Protein AF-A0A6L8BHC7-F1 (afdb_monomer)

Solvent-accessible surface area (backbone atoms only — not comparable to full-atom values): 15836 Å² total; per-residue (Å²): 128,49,59,33,84,92,55,52,71,68,57,50,53,50,50,52,51,55,46,22,76,60,51,34,66,94,30,50,40,62,54,69,82,50,45,63,76,42,49,34,93,76,49,92,42,72,93,45,95,82,41,33,49,47,37,33,35,34,42,32,64,50,69,68,32,49,29,49,52,38,47,52,28,61,79,68,68,45,52,71,38,76,43,28,50,45,65,40,71,92,74,42,29,53,36,36,91,49,50,11,17,38,32,37,37,29,40,67,26,42,51,76,78,43,79,40,74,94,78,26,27,32,31,34,18,23,20,28,21,44,45,59,54,51,49,52,34,58,75,70,68,49,68,59,39,79,62,36,76,68,71,50,73,25,18,56,47,46,41,19,38,65,60,32,69,29,40,28,83,47,12,56,29,40,79,26,50,9,22,41,32,32,36,32,77,88,39,51,77,48,45,29,28,24,47,55,44,85,91,48,93,37,20,40,75,40,45,50,52,79,76,82,68,59,66,69,61,58,35,82,52,85,67,42,47,70,57,32,38,14,31,47,46,41,66,56,66,98,72,87,84,88,86,87,84,84,67,94,50,80,76,46,52,57,66,49,50,59,51,49,50,52,34,42,78,67,64,77,43,74,46,44,80,87,85,78,89,87,61,103,60,82,65,92,80,80,120

Mean predicted aligned error: 4.75 Å

Sequence (287 aa):
MPLPQGLSQQDFDSAMAELREIVGDEWVFAGDAHIETYRDPYSPLQGSDDEPVPSAAVAPHTVEHVQGVLRVANDYGIPTWAFSTGKNFGYGGTESRVAGSLMIDLKRMNRILELNEANATAIVEPGVSQYELWQEIQRRGLRLWIDGPSPAYSSIVAIGLERGVGYGLNGERYRALSGLEVVLPTGEVIRTGMAAIEGSGAWAQYPYGLGPHVQGMFSQSNYGIVTKVGVRLIQHPPAFRSSLVIAPNNEDIVPMIDTLRKLRLGGAVDNAVSLGPHGPGRAPWAA

Radius of gyration: 21.3 Å; Cα contacts (8 Å, |Δi|>4): 554; chains: 1; bounding box: 58×38×53 Å

Foldseek 3Di:
DDAAPPFDPVLVVVLLVQLCVLANPVFKFADPVRQVVQWQPPDPCVPHPPGQGEGIEGEHQDLSSVLSNLVSCVVRVAAEQEAALQCPHPNTRRGDPHHHHYYYYDLNNFDFPDQDQVLQKTKTFQNHFQLNVVVVCVVVVGQWAAFDDDPRRHGLVQCLLQQHAGWFLCRRSVVQWAKWWWQFSNRDTAIAAQRRDPPDPCRLPTRHHDDHNCSNCSRPHDGTHTTMIMGHTGGNDPDDDDDDDDDPDPVVVVVVVVVVVVCCVVVVDNTDDDDDDDDPDDDPPPD

Nearest PDB structures (foldseek):
  9h8q-assembly4_G  TM=9.772E-01  e=5.963E-33  Rhodococcus jostii RHA1
  5fxd-assembly1_B  TM=9.429E-01  e=3.020E-33  Rhodococcus jostii RHA1
  7ywu-assembly3_G  TM=9.739E-01  e=2.978E-32  Rhodococcus jostii
  8bap-assembly5_P  TM=9.743E-01  e=3.585E-32  Rhodococcus jostii RHA1
  9gj0-assembly2_C  TM=9.628E-01  e=6.654E-32  Rhodococcus jostii RHA1

Secondary structure (DSSP, 8-state):
-PPPTT--HHHHHHHHHHHHHHH-GGGEE-SHHHHGGGS-TT-TTTTSTT----SEEE---SHHHHHHHHHHHHHHT--EEEESS--BTTTTBT--SSTTPEEEEGGG---EEEEETTTTEEEE-TT-BHHHHHHHHHHHT-SEE----S-TTSBHHHHHHTT-B-SSTT-BSGGGEEEEEEE-TTS-EEE-GGGGSTT-TTTTT-S--SS---GGGGSSS-S-EEEEEEEEPEE--S---------SSGGGHHHHHHHHHHHHHTTS--S--------SS--TT--

Structure (mmCIF, N/CA/C/O backbone):
data_AF-A0A6L8BHC7-F1
#
_entry.id   AF-A0A6L8BHC7-F1
#
loop_
_atom_site.group_PDB
_atom_site.id
_atom_site.type_symbol
_atom_site.label_atom_id
_atom_site.label_alt_id
_atom_site.label_comp_id
_atom_site.label_asym_id
_atom_site.label_entity_id
_atom_site.label_seq_id
_atom_site.pdbx_PDB_ins_code
_atom_site.Cartn_x
_atom_site.Cartn_y
_atom_site.Cartn_z
_atom_site.occupancy
_atom_site.B_iso_or_equiv
_atom_site.auth_seq_id
_atom_site.auth_comp_id
_atom_site.auth_asym_id
_atom_site.auth_atom_id
_atom_site.pdbx_PDB_model_num
ATOM 1 N N . MET A 1 1 ? -3.042 0.954 27.312 1.00 67.88 1 MET A N 1
ATOM 2 C CA . MET A 1 1 ? -3.329 1.309 25.905 1.00 67.88 1 MET A CA 1
ATOM 3 C C . MET A 1 1 ? -4.070 2.631 25.806 1.00 67.88 1 MET A C 1
ATOM 5 O O . MET A 1 1 ? -4.974 2.848 26.610 1.00 67.88 1 MET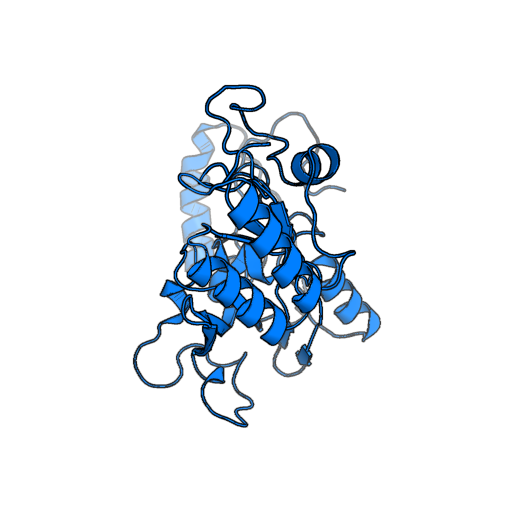 A O 1
ATOM 9 N N . PRO A 1 2 ? -3.714 3.499 24.849 1.00 82.69 2 PRO A N 1
ATOM 10 C CA . PRO A 1 2 ? -4.505 4.684 24.545 1.00 82.69 2 PRO A CA 1
ATOM 11 C C . PRO A 1 2 ? -5.829 4.285 23.882 1.00 82.69 2 PRO A C 1
ATOM 13 O O . PRO A 1 2 ? -5.863 3.416 23.014 1.00 82.69 2 PRO A O 1
ATOM 16 N N . LEU A 1 3 ? -6.918 4.930 24.292 1.00 91.69 3 LEU A N 1
ATOM 17 C CA . LEU A 1 3 ? -8.199 4.870 23.590 1.00 91.69 3 LEU A CA 1
ATOM 18 C C . LEU A 1 3 ? -8.216 5.910 22.458 1.00 91.69 3 LEU A C 1
ATOM 20 O O . LEU A 1 3 ? -7.499 6.913 22.551 1.00 91.69 3 LEU A O 1
ATOM 24 N N . PRO A 1 4 ? -9.048 5.724 21.418 1.00 92.25 4 PRO A N 1
ATOM 25 C CA . PRO A 1 4 ? -9.382 6.804 20.498 1.00 92.25 4 PRO A CA 1
ATOM 26 C C . PRO A 1 4 ? -9.814 8.066 21.257 1.00 92.25 4 PRO A C 1
ATOM 28 O O . PRO A 1 4 ? -10.525 7.989 22.262 1.00 92.25 4 PRO A O 1
ATOM 31 N N . GLN A 1 5 ? -9.390 9.239 20.784 1.00 89.12 5 GLN A N 1
ATOM 32 C CA . GLN A 1 5 ? -9.688 10.501 21.460 1.00 89.12 5 GLN A CA 1
ATOM 33 C C . GLN A 1 5 ? -11.204 10.704 21.611 1.00 89.12 5 GLN A C 1
ATOM 35 O O . GLN A 1 5 ? -11.930 10.776 20.626 1.00 89.12 5 GLN A O 1
ATOM 40 N N . GLY A 1 6 ? -11.666 10.854 22.855 1.00 89.88 6 GLY A N 1
ATOM 41 C CA . GLY A 1 6 ? -13.075 11.115 23.165 1.00 89.88 6 GLY A CA 1
ATOM 42 C C . GLY A 1 6 ? -13.971 9.875 23.231 1.00 89.88 6 GLY A C 1
ATOM 43 O O . GLY A 1 6 ? -15.158 10.033 23.499 1.00 89.88 6 GLY A O 1
ATOM 44 N N . LEU A 1 7 ? -13.428 8.667 23.044 1.00 95.94 7 LEU A N 1
ATOM 45 C CA . LEU A 1 7 ? -14.190 7.423 23.142 1.00 95.94 7 LEU A CA 1
ATOM 46 C C . LEU A 1 7 ? -14.129 6.837 24.558 1.00 95.94 7 LEU A C 1
ATOM 48 O O . LEU A 1 7 ? -13.063 6.788 25.178 1.00 95.94 7 LEU A O 1
ATOM 52 N N . SER A 1 8 ? -15.270 6.379 25.078 1.00 96.56 8 SER A N 1
ATOM 53 C CA . SER A 1 8 ? -15.311 5.685 26.366 1.00 96.56 8 SER A CA 1
ATOM 54 C C . SER A 1 8 ? -14.778 4.252 26.240 1.00 96.56 8 SER A C 1
ATOM 56 O O . SER A 1 8 ? -14.823 3.651 25.167 1.00 96.56 8 SER A O 1
ATOM 58 N N . GLN A 1 9 ? -14.309 3.668 27.347 1.00 95.75 9 GLN A N 1
ATOM 59 C CA . GLN A 1 9 ? -13.890 2.261 27.356 1.00 95.75 9 GLN A CA 1
ATOM 60 C C . GLN A 1 9 ? -15.043 1.323 26.961 1.00 95.75 9 GLN A C 1
ATOM 62 O O . GLN A 1 9 ? -14.830 0.377 26.216 1.00 95.75 9 GLN A O 1
ATOM 67 N N . GLN A 1 10 ? -16.268 1.611 27.413 1.00 97.25 10 GLN A N 1
ATOM 68 C CA . GLN A 1 10 ? -17.448 0.800 27.106 1.00 97.25 10 GLN A CA 1
ATOM 69 C C . GLN A 1 10 ? -17.781 0.809 25.608 1.00 97.25 10 GLN A C 1
ATOM 71 O O . GLN A 1 10 ? -18.095 -0.238 25.036 1.00 97.25 10 GLN A O 1
ATOM 76 N N . ASP A 1 11 ? -17.705 1.978 24.972 1.00 97.75 11 ASP A N 1
ATOM 77 C CA . ASP A 1 11 ? -17.951 2.112 23.534 1.00 97.75 11 ASP A CA 1
ATOM 78 C C . ASP A 1 11 ? -16.848 1.421 22.732 1.00 97.75 11 ASP A C 1
ATOM 80 O O . ASP A 1 11 ? -17.133 0.703 21.778 1.00 97.75 11 ASP A O 1
ATOM 84 N N . PHE A 1 12 ? -15.592 1.563 23.164 1.00 97.25 12 PHE A N 1
ATOM 85 C CA . PHE A 1 12 ? -14.469 0.856 22.560 1.00 97.25 12 PHE A CA 1
ATOM 86 C C . PHE A 1 12 ? -14.628 -0.667 22.655 1.00 97.25 12 PHE A C 1
ATOM 88 O O . PHE A 1 12 ? -14.458 -1.366 21.659 1.00 97.25 12 PHE A O 1
ATOM 95 N N . ASP A 1 13 ? -15.007 -1.188 23.822 1.00 97.31 13 ASP A N 1
ATOM 96 C CA . ASP A 1 13 ? -15.230 -2.622 24.023 1.00 97.31 13 ASP A CA 1
ATOM 97 C C . ASP A 1 13 ? -16.381 -3.145 23.148 1.00 97.31 13 ASP A C 1
ATOM 99 O O . ASP A 1 13 ? -16.281 -4.239 22.587 1.00 97.31 13 ASP A O 1
ATOM 103 N N . SER A 1 14 ? -17.438 -2.342 22.981 1.00 98.31 14 SER A N 1
ATOM 104 C CA . SER A 1 14 ? -18.570 -2.653 22.099 1.00 98.31 14 SER A CA 1
ATOM 105 C C . SER A 1 14 ? -18.137 -2.689 20.631 1.00 98.31 14 SER A C 1
ATOM 107 O O . SER A 1 14 ? -18.393 -3.676 19.943 1.00 98.31 14 SER A O 1
ATOM 109 N N . ALA A 1 15 ? -17.368 -1.692 20.180 1.00 98.31 15 ALA A N 1
ATOM 110 C CA . ALA A 1 15 ? -16.788 -1.679 18.840 1.00 98.31 15 ALA A CA 1
ATOM 111 C C . ALA A 1 15 ? -15.891 -2.904 18.596 1.00 98.31 15 ALA A C 1
ATOM 113 O O . ALA A 1 15 ? -15.958 -3.529 17.539 1.00 98.31 15 ALA A O 1
ATOM 114 N N . MET A 1 16 ? -15.074 -3.303 19.578 1.00 98.19 16 MET A N 1
ATOM 115 C CA . MET A 1 16 ? -14.248 -4.507 19.462 1.00 98.19 16 MET A CA 1
ATOM 116 C C . MET A 1 16 ? -15.091 -5.785 19.379 1.00 98.19 16 MET A C 1
ATOM 118 O O . MET A 1 16 ? -14.680 -6.727 18.707 1.00 98.19 16 MET A O 1
ATOM 122 N N . ALA A 1 17 ? -16.241 -5.854 20.052 1.00 98.44 17 ALA A N 1
ATOM 123 C CA . ALA A 1 17 ? -17.157 -6.987 19.930 1.00 98.44 17 ALA A CA 1
ATOM 124 C C . ALA A 1 17 ? -17.757 -7.075 18.516 1.00 98.44 17 ALA A C 1
ATOM 126 O O . ALA A 1 17 ? -17.686 -8.134 17.898 1.00 98.44 17 ALA A O 1
ATOM 127 N N . GLU A 1 18 ? -18.233 -5.962 17.956 1.00 98.75 18 GLU A N 1
ATOM 128 C CA . GLU A 1 18 ? -18.759 -5.932 16.583 1.00 98.75 18 GLU A CA 1
ATOM 129 C C . GLU A 1 18 ? -17.691 -6.274 15.536 1.00 98.75 18 GLU A C 1
ATOM 131 O O . GLU A 1 18 ? -17.942 -7.020 14.590 1.00 98.75 18 GLU A O 1
ATOM 136 N N . LEU A 1 19 ? -16.461 -5.779 15.708 1.00 98.75 19 LEU A N 1
ATOM 137 C CA . LEU A 1 19 ? -15.356 -6.118 14.809 1.00 98.75 19 LEU A CA 1
ATOM 138 C C . LEU A 1 19 ? -15.051 -7.617 14.826 1.00 98.75 19 LEU A C 1
ATOM 140 O O . LEU A 1 19 ? -14.778 -8.187 13.769 1.00 98.75 19 LEU A O 1
ATOM 144 N N . ARG A 1 20 ? -15.137 -8.270 15.990 1.00 98.69 20 ARG A N 1
ATOM 145 C CA . ARG A 1 20 ? -14.953 -9.723 16.108 1.00 98.69 20 ARG A CA 1
ATOM 146 C C . ARG A 1 20 ? -16.020 -10.504 15.349 1.00 98.69 20 ARG A C 1
ATOM 148 O O . ARG A 1 20 ? -15.681 -11.476 14.681 1.00 98.69 20 ARG A O 1
ATOM 155 N N . GLU A 1 21 ? -17.271 -10.050 15.362 1.00 98.62 21 GLU A N 1
ATOM 156 C CA . GLU A 1 21 ? -18.339 -10.657 14.554 1.00 98.62 21 GLU A CA 1
ATOM 157 C C . GLU A 1 21 ? -18.071 -10.539 13.044 1.00 98.62 21 GLU A C 1
ATOM 159 O O . GLU A 1 21 ? -18.480 -11.405 12.271 1.00 98.62 21 GLU A O 1
ATOM 164 N N . ILE A 1 22 ? -17.362 -9.488 12.616 1.00 98.69 22 ILE A N 1
ATOM 165 C CA . ILE A 1 22 ? -17.050 -9.229 11.205 1.00 98.69 22 ILE A CA 1
ATOM 166 C C . ILE A 1 22 ? -15.829 -10.024 10.741 1.00 98.69 22 ILE A C 1
ATOM 168 O O . ILE A 1 22 ? -15.886 -10.672 9.698 1.00 98.69 22 ILE A O 1
ATOM 172 N N . VAL A 1 23 ? -14.702 -9.934 11.455 1.00 98.56 23 VAL A N 1
ATOM 173 C CA . VAL A 1 23 ? -13.426 -10.504 10.986 1.00 98.56 23 VAL A CA 1
ATOM 174 C C . VAL A 1 23 ? -13.049 -11.828 11.645 1.00 98.56 23 VAL A C 1
ATOM 176 O O . VAL A 1 23 ? -12.157 -12.495 11.119 1.00 98.56 23 VAL A O 1
ATOM 179 N N . GLY A 1 24 ? -13.731 -12.216 12.726 1.00 98.38 24 GLY A N 1
ATOM 180 C CA . GLY A 1 24 ? -13.391 -13.336 13.606 1.00 98.38 24 GLY A CA 1
ATOM 181 C C . GLY A 1 24 ? -12.549 -12.902 14.811 1.00 98.38 24 GLY A C 1
ATOM 182 O O . GLY A 1 24 ? -11.733 -11.981 14.711 1.00 98.38 24 GLY A O 1
ATOM 183 N N . ASP A 1 25 ? -12.723 -13.590 15.943 1.00 97.44 25 ASP A N 1
ATOM 184 C CA . ASP A 1 25 ? -12.020 -13.311 17.205 1.00 97.44 25 ASP A CA 1
ATOM 185 C C . ASP A 1 25 ? -10.498 -13.284 17.037 1.00 97.44 25 ASP A C 1
ATOM 187 O O . ASP A 1 25 ? -9.824 -12.405 17.572 1.00 97.44 25 ASP A O 1
ATOM 191 N N . GLU A 1 26 ? -9.948 -14.218 16.259 1.00 97.06 26 GLU A N 1
ATOM 192 C CA . GLU A 1 26 ? -8.506 -14.354 16.061 1.00 97.06 26 GLU A CA 1
ATOM 193 C C . GLU A 1 26 ? -7.882 -13.241 15.197 1.00 97.06 26 GLU A C 1
ATOM 195 O O . GLU A 1 26 ? -6.659 -13.178 15.060 1.00 97.06 26 GLU A O 1
ATOM 200 N N . TRP A 1 27 ? -8.710 -12.360 14.625 1.00 98.12 27 TRP A N 1
ATOM 201 C CA . TRP A 1 27 ? -8.296 -11.269 13.738 1.00 98.12 27 TRP A CA 1
ATOM 202 C C . TRP A 1 27 ? -8.583 -9.879 14.298 1.00 98.12 27 TRP A C 1
ATOM 204 O O . TRP A 1 27 ? -8.469 -8.893 13.565 1.00 98.12 27 TRP A O 1
ATOM 214 N N . VAL A 1 28 ? -8.915 -9.802 15.589 1.00 98.19 28 VAL A N 1
ATOM 215 C CA . VAL A 1 28 ? -8.964 -8.563 16.365 1.00 98.19 28 VAL A CA 1
ATOM 216 C C . VAL A 1 28 ? -7.840 -8.588 17.393 1.00 98.19 28 VAL A C 1
ATOM 218 O O . VAL A 1 28 ? -7.810 -9.413 18.303 1.00 98.19 28 VAL A O 1
ATOM 221 N N . PHE A 1 29 ? -6.910 -7.653 17.257 1.00 96.75 29 PHE A N 1
ATOM 222 C CA . PHE A 1 29 ? -5.706 -7.564 18.065 1.00 96.75 29 PHE A CA 1
ATOM 223 C C . PHE A 1 29 ? -5.808 -6.368 19.008 1.00 96.75 29 PHE A C 1
ATOM 225 O O . PHE A 1 29 ? -5.619 -5.217 18.615 1.00 96.75 29 PHE A O 1
ATOM 232 N N . ALA A 1 30 ? -6.109 -6.657 20.268 1.00 92.12 30 ALA A N 1
ATOM 233 C CA . ALA A 1 30 ? -6.173 -5.679 21.344 1.00 92.12 30 ALA A CA 1
ATOM 234 C C . ALA A 1 30 ? -5.336 -6.170 22.532 1.00 92.12 30 ALA A C 1
ATOM 236 O O . ALA A 1 30 ? -5.161 -7.372 22.727 1.00 92.12 30 ALA A O 1
ATOM 237 N N . GLY A 1 31 ? -4.826 -5.243 23.335 1.00 88.69 31 GLY A N 1
ATOM 238 C CA . GLY A 1 31 ? -3.911 -5.526 24.444 1.00 88.69 31 GLY A CA 1
ATOM 239 C C . GLY A 1 31 ? -2.460 -5.178 24.109 1.00 88.69 31 GLY A C 1
ATOM 240 O O . GLY A 1 31 ? -2.034 -5.264 22.957 1.00 88.69 31 GLY A O 1
ATOM 241 N N . ASP A 1 32 ? -1.685 -4.819 25.135 1.00 85.75 32 ASP A N 1
ATOM 242 C CA . ASP A 1 32 ? -0.335 -4.256 24.973 1.00 85.75 32 ASP A CA 1
ATOM 243 C C . ASP A 1 32 ? 0.598 -5.160 24.140 1.00 85.75 32 ASP A C 1
ATOM 245 O O . ASP A 1 32 ? 1.321 -4.674 23.274 1.00 85.75 32 ASP A O 1
ATOM 249 N N . ALA A 1 33 ? 0.530 -6.486 24.326 1.00 88.50 33 ALA A N 1
ATOM 250 C CA . ALA A 1 33 ? 1.370 -7.442 23.597 1.00 88.50 33 ALA A CA 1
ATOM 251 C C . ALA A 1 33 ? 1.125 -7.439 22.078 1.00 88.50 33 ALA A C 1
ATOM 253 O O . ALA A 1 33 ? 2.053 -7.645 21.298 1.00 88.50 33 ALA A O 1
ATOM 254 N N . HIS A 1 34 ? -0.118 -7.205 21.655 1.00 91.19 34 HIS A N 1
ATOM 255 C CA . HIS A 1 34 ? -0.462 -7.102 20.243 1.00 91.19 34 HIS A CA 1
ATOM 256 C C . HIS A 1 34 ? -0.069 -5.741 19.673 1.00 91.19 34 HIS A C 1
ATOM 258 O O . HIS A 1 34 ? 0.522 -5.671 18.595 1.00 91.19 34 HIS A O 1
ATOM 264 N N . ILE A 1 35 ? -0.360 -4.669 20.412 1.00 90.88 35 ILE A N 1
ATOM 265 C CA . ILE A 1 35 ? -0.073 -3.292 20.002 1.00 90.88 35 ILE A CA 1
ATOM 266 C C . ILE A 1 35 ? 1.419 -3.062 19.781 1.00 90.88 35 ILE A C 1
ATOM 268 O O . ILE A 1 35 ? 1.785 -2.388 18.820 1.00 90.88 35 ILE A O 1
ATOM 272 N N . GLU A 1 36 ? 2.280 -3.688 20.585 1.00 90.88 36 GLU A N 1
ATOM 273 C CA . GLU A 1 36 ? 3.733 -3.599 20.415 1.00 90.88 36 GLU A CA 1
ATOM 274 C C . GLU A 1 36 ? 4.187 -4.000 19.002 1.00 90.88 36 GLU A C 1
ATOM 276 O O . GLU A 1 36 ? 5.116 -3.416 18.453 1.00 90.88 36 GLU A O 1
ATOM 281 N N . THR A 1 37 ? 3.491 -4.948 18.363 1.00 92.44 37 THR A N 1
ATOM 282 C CA . THR A 1 37 ? 3.823 -5.412 17.004 1.00 92.44 37 THR A CA 1
ATOM 283 C C . THR A 1 37 ? 3.438 -4.433 15.892 1.00 92.44 37 THR A C 1
ATOM 285 O O . THR A 1 37 ? 3.874 -4.614 14.754 1.00 92.44 37 THR A O 1
ATOM 288 N N . TYR A 1 38 ? 2.652 -3.401 16.218 1.00 94.62 38 TYR A N 1
ATOM 289 C CA . TYR A 1 38 ? 2.190 -2.364 15.294 1.00 94.62 38 TYR A CA 1
ATOM 290 C C . TYR A 1 38 ? 2.886 -1.009 15.492 1.00 94.62 38 TYR A C 1
ATOM 292 O O . TYR A 1 38 ? 2.591 -0.067 14.749 1.00 94.62 38 TYR A O 1
ATOM 300 N N . ARG A 1 39 ? 3.819 -0.901 16.447 1.00 93.38 39 ARG A N 1
ATOM 301 C CA . ARG A 1 39 ? 4.655 0.294 16.646 1.00 93.38 39 ARG A CA 1
ATOM 302 C C . ARG A 1 39 ? 5.741 0.386 15.575 1.00 93.38 39 ARG A C 1
ATOM 304 O O . ARG A 1 39 ? 6.147 -0.626 14.999 1.00 93.38 39 ARG A O 1
ATOM 311 N N . ASP A 1 40 ? 6.222 1.595 15.303 1.00 94.44 40 ASP A N 1
ATOM 312 C CA . ASP A 1 40 ? 7.343 1.780 14.383 1.00 94.44 40 ASP A CA 1
ATOM 313 C C . ASP A 1 40 ? 8.645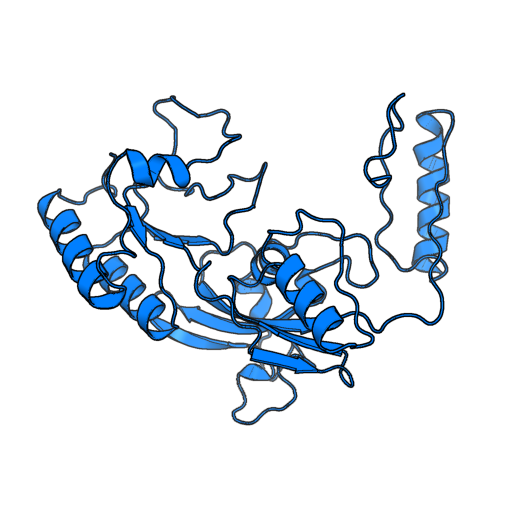 1.311 15.054 1.00 94.44 40 ASP A C 1
ATOM 315 O O . ASP A 1 40 ? 9.072 1.910 16.046 1.00 94.44 40 ASP A O 1
ATOM 319 N N . PRO A 1 41 ? 9.332 0.285 14.517 1.00 91.75 41 PRO A N 1
ATOM 320 C CA . PRO A 1 41 ? 10.591 -0.180 15.089 1.00 91.75 41 PRO A CA 1
ATOM 321 C C . PRO A 1 41 ? 11.711 0.868 15.035 1.00 91.75 41 PRO A C 1
ATOM 323 O O . PRO A 1 41 ? 12.731 0.680 15.697 1.00 91.75 41 PRO A O 1
ATOM 326 N N . TYR A 1 42 ? 11.572 1.918 14.217 1.00 94.06 42 TYR A N 1
ATOM 327 C CA . TYR A 1 42 ? 12.581 2.961 14.018 1.00 94.06 42 TYR A CA 1
ATOM 328 C C . TYR A 1 42 ? 12.124 4.343 14.503 1.00 94.06 42 TYR A C 1
ATOM 330 O O . TYR A 1 42 ? 12.791 5.336 14.195 1.00 94.06 42 TYR A O 1
ATOM 338 N N . SER A 1 43 ? 11.022 4.427 15.257 1.00 93.50 43 SER A N 1
ATOM 339 C CA . SER A 1 43 ? 10.504 5.719 15.704 1.00 93.50 43 SER A CA 1
ATOM 340 C C . SER A 1 43 ? 11.464 6.392 16.689 1.00 93.50 43 SER A C 1
ATOM 342 O O . SER A 1 43 ? 11.853 5.792 17.694 1.00 93.50 43 SER A O 1
ATOM 344 N N . PRO A 1 44 ? 11.825 7.669 16.461 1.00 92.06 44 PRO A N 1
ATOM 345 C CA . PRO A 1 44 ? 12.589 8.447 17.430 1.00 92.06 44 PRO A CA 1
ATOM 346 C C . PRO A 1 44 ? 11.741 8.861 18.643 1.00 92.06 44 PRO A C 1
ATOM 348 O O . PRO A 1 44 ? 12.288 9.384 19.610 1.00 92.06 44 PRO A O 1
ATOM 351 N N . LEU A 1 45 ? 10.418 8.670 18.580 1.00 91.25 45 LEU A N 1
ATOM 352 C CA . LEU A 1 45 ? 9.471 8.994 19.646 1.00 91.25 45 LEU A CA 1
ATOM 353 C C . LEU A 1 45 ? 9.188 7.794 20.553 1.00 91.25 45 LEU A C 1
ATOM 355 O O . LEU A 1 45 ? 8.415 7.935 21.497 1.00 91.25 45 LEU A O 1
ATOM 359 N N . GLN A 1 46 ? 9.786 6.631 20.284 1.00 89.50 46 GLN A N 1
ATOM 360 C CA . GLN A 1 46 ? 9.500 5.408 21.024 1.00 89.50 46 GLN A CA 1
ATOM 361 C C . GLN A 1 46 ? 9.730 5.590 22.534 1.00 89.50 46 GLN A C 1
ATOM 363 O O . GLN A 1 46 ? 10.825 5.932 22.981 1.00 89.50 46 GLN A O 1
ATOM 368 N N . GLY A 1 47 ? 8.687 5.343 23.327 1.00 86.69 47 GLY A N 1
ATOM 369 C CA . GLY A 1 47 ? 8.681 5.504 24.781 1.00 86.69 47 GLY A CA 1
ATOM 370 C C . GLY A 1 47 ? 8.470 6.939 25.267 1.00 86.69 47 GLY A C 1
ATOM 371 O O . GLY A 1 47 ? 8.550 7.171 26.472 1.00 86.69 47 GLY A O 1
ATOM 372 N N . SER A 1 48 ? 8.220 7.891 24.368 1.00 91.44 48 SER A N 1
ATOM 373 C CA . SER A 1 48 ? 7.861 9.266 24.724 1.00 91.44 48 SER A CA 1
ATOM 374 C C . SER A 1 48 ? 6.344 9.436 24.849 1.00 91.44 48 SER A C 1
ATOM 376 O O . SER A 1 48 ? 5.576 8.655 24.288 1.00 91.44 48 SER A O 1
ATOM 378 N N . ASP A 1 49 ? 5.911 10.489 25.543 1.00 88.25 49 ASP A N 1
ATOM 379 C CA . ASP A 1 49 ? 4.484 10.810 25.707 1.00 88.25 49 ASP A CA 1
ATOM 380 C C . ASP A 1 49 ? 3.801 11.186 24.374 1.00 88.25 49 ASP A C 1
ATOM 382 O O . ASP A 1 49 ? 2.578 11.110 24.261 1.00 88.25 49 ASP A O 1
ATOM 386 N N . ASP A 1 50 ? 4.591 11.564 23.363 1.00 89.12 50 ASP A N 1
ATOM 387 C CA . ASP A 1 50 ? 4.126 11.976 22.033 1.00 89.12 50 ASP A CA 1
ATOM 388 C C . ASP A 1 50 ? 4.077 10.816 21.021 1.00 89.12 50 ASP A C 1
ATOM 390 O O . ASP A 1 50 ? 3.776 11.025 19.842 1.00 89.12 50 ASP A O 1
ATOM 394 N N . GLU A 1 51 ? 4.389 9.589 21.442 1.00 91.25 51 GLU A N 1
ATOM 395 C CA . GLU A 1 51 ? 4.354 8.434 20.553 1.00 91.25 51 GLU A CA 1
ATOM 396 C C . GLU A 1 51 ? 2.916 8.079 20.137 1.00 91.25 51 GLU A C 1
ATOM 398 O O . GLU A 1 51 ? 2.055 7.852 20.996 1.00 91.25 51 GLU A O 1
ATOM 403 N N . PRO A 1 52 ? 2.619 7.968 18.830 1.00 91.06 52 PRO A N 1
ATOM 404 C CA . PRO A 1 52 ? 1.262 7.736 18.356 1.00 91.06 52 PRO A CA 1
ATOM 405 C C . PRO A 1 52 ? 0.890 6.244 18.379 1.00 91.06 52 PRO A C 1
ATOM 407 O O . PRO A 1 52 ? 0.611 5.617 17.355 1.00 91.06 52 PRO A O 1
ATOM 410 N N . VAL A 1 53 ? 0.840 5.685 19.589 1.00 93.38 53 VAL A N 1
ATOM 411 C CA . VAL A 1 53 ? 0.501 4.282 19.852 1.00 93.38 53 VAL A CA 1
ATOM 412 C C . VAL A 1 53 ? -0.961 3.997 19.456 1.00 93.38 53 VAL A C 1
ATOM 414 O O . VAL A 1 53 ? -1.854 4.749 19.861 1.00 93.38 53 VAL A O 1
ATOM 417 N N . PRO A 1 54 ? -1.251 2.927 18.689 1.00 95.12 54 PRO A N 1
ATOM 418 C CA . PRO A 1 54 ? -2.620 2.581 18.309 1.00 95.12 54 PRO A CA 1
ATOM 419 C C . PRO A 1 54 ? -3.421 1.948 19.458 1.00 95.12 54 PRO A C 1
ATOM 421 O O . PRO A 1 54 ? -2.857 1.471 20.443 1.00 95.12 54 PRO A O 1
ATOM 424 N N . SER A 1 55 ? -4.752 1.935 19.329 1.00 95.31 55 SER A N 1
ATOM 425 C CA . SER A 1 55 ? -5.655 1.372 20.352 1.00 95.31 55 SER A CA 1
ATOM 426 C C . SER A 1 55 ? -5.944 -0.118 20.146 1.00 95.31 55 SER A C 1
ATOM 428 O O . SER A 1 55 ? -6.042 -0.877 21.109 1.00 95.31 55 SER A O 1
ATOM 430 N N . ALA A 1 56 ? -6.071 -0.534 18.886 1.00 97.12 56 ALA A N 1
ATOM 431 C CA . ALA A 1 56 ? -6.315 -1.903 18.441 1.00 97.12 56 ALA A CA 1
ATOM 432 C C . ALA A 1 56 ? -5.900 -2.059 16.973 1.00 97.12 56 ALA A C 1
ATOM 434 O O . ALA A 1 56 ? -5.686 -1.074 16.264 1.00 97.12 56 ALA A O 1
ATOM 435 N N . ALA A 1 57 ? -5.843 -3.299 16.500 1.00 98.12 57 ALA A N 1
ATOM 436 C CA . ALA A 1 57 ? -5.736 -3.625 15.087 1.00 98.12 57 ALA A CA 1
ATOM 437 C C . ALA A 1 57 ? -6.768 -4.680 14.682 1.00 98.12 57 ALA A C 1
ATOM 439 O O . ALA A 1 57 ? -7.150 -5.529 15.485 1.00 98.12 57 ALA A O 1
ATOM 440 N N . VAL A 1 58 ? -7.185 -4.660 13.420 1.00 98.56 58 VAL A N 1
ATOM 441 C CA . VAL A 1 58 ? -8.027 -5.692 12.809 1.00 98.56 58 VAL A CA 1
ATOM 442 C C . VAL A 1 58 ? -7.460 -6.124 11.470 1.00 98.56 58 VAL A C 1
ATOM 444 O O . VAL A 1 58 ? -6.972 -5.293 10.706 1.00 98.56 58 VAL A O 1
ATOM 447 N N . ALA A 1 59 ? -7.549 -7.417 11.163 1.00 98.69 59 ALA A N 1
ATOM 448 C CA . ALA A 1 59 ? -7.058 -7.968 9.903 1.00 98.69 59 ALA A CA 1
ATOM 449 C C . ALA A 1 59 ? -8.206 -8.513 9.035 1.00 98.69 59 ALA A C 1
ATOM 451 O O . ALA A 1 59 ? -8.525 -9.704 9.120 1.00 98.69 59 ALA A O 1
ATOM 452 N N . PRO A 1 60 ? -8.851 -7.686 8.191 1.00 98.75 60 PRO A N 1
ATOM 453 C CA . PRO A 1 60 ? -9.864 -8.154 7.247 1.00 98.75 60 PRO A CA 1
ATOM 454 C C . PRO A 1 60 ? -9.242 -9.005 6.125 1.00 98.75 60 PRO A C 1
ATOM 456 O O . PRO A 1 60 ? -8.068 -8.860 5.790 1.00 98.75 60 PRO A O 1
ATOM 459 N N . HIS A 1 61 ? -10.036 -9.888 5.508 1.00 98.44 61 HIS A N 1
ATOM 460 C CA . HIS A 1 61 ? -9.580 -10.725 4.384 1.00 98.44 61 HIS A CA 1
ATOM 461 C C . HIS A 1 61 ? -10.480 -10.655 3.140 1.00 98.44 61 HIS A C 1
ATOM 463 O O . HIS A 1 61 ? -10.200 -11.309 2.134 1.00 98.44 61 HIS A O 1
ATOM 469 N N . THR A 1 62 ? -11.563 -9.881 3.196 1.00 98.81 62 THR A N 1
ATOM 470 C CA . THR A 1 62 ? -12.451 -9.602 2.062 1.00 98.81 62 THR A CA 1
ATOM 471 C C . THR A 1 62 ? -12.767 -8.115 1.996 1.00 98.81 62 THR A C 1
ATOM 473 O O . THR A 1 62 ? -12.512 -7.365 2.940 1.00 98.81 62 THR A O 1
ATOM 476 N N . VAL A 1 63 ? -13.351 -7.688 0.877 1.00 98.81 63 VAL A N 1
ATOM 477 C CA . VAL A 1 63 ? -13.835 -6.313 0.714 1.00 98.81 63 VAL A CA 1
ATOM 478 C C . VAL A 1 63 ? -14.981 -6.042 1.686 1.00 98.81 63 VAL A C 1
ATOM 480 O O . VAL A 1 63 ? -15.010 -4.996 2.323 1.00 98.81 63 VAL A O 1
ATOM 483 N N . GLU A 1 64 ? -15.862 -7.018 1.882 1.00 98.88 64 GLU A N 1
ATOM 484 C CA . GLU A 1 64 ? -17.013 -6.935 2.779 1.00 98.88 64 GLU A CA 1
ATOM 485 C C . GLU A 1 64 ? -16.572 -6.763 4.238 1.00 98.88 64 GLU A C 1
ATOM 487 O O . GLU A 1 64 ? -17.183 -5.999 4.984 1.00 98.88 64 GLU A O 1
ATOM 492 N N . HIS A 1 65 ? -15.466 -7.403 4.639 1.00 98.81 65 HIS A N 1
ATOM 493 C CA . HIS A 1 65 ? -14.867 -7.172 5.953 1.00 98.81 65 HIS A CA 1
ATOM 494 C C . HIS A 1 65 ? -14.361 -5.734 6.075 1.00 98.81 65 HIS A C 1
ATOM 496 O O . HIS A 1 65 ? -14.639 -5.087 7.078 1.00 98.81 65 HIS A O 1
ATOM 502 N N . VAL A 1 66 ? -13.668 -5.202 5.059 1.00 98.88 66 VAL A N 1
ATOM 503 C CA . VAL A 1 66 ? -13.209 -3.799 5.061 1.00 98.88 66 VAL A CA 1
ATOM 504 C C . VAL A 1 66 ? -14.396 -2.835 5.176 1.00 98.88 66 VAL A C 1
ATOM 506 O O . VAL A 1 66 ? -14.353 -1.915 5.989 1.00 98.88 66 VAL A O 1
ATOM 509 N N . GLN A 1 67 ? -15.479 -3.065 4.426 1.00 98.88 67 GLN A N 1
ATOM 510 C CA . GLN A 1 67 ? -16.709 -2.271 4.527 1.00 98.88 67 GLN A CA 1
ATOM 511 C C . GLN A 1 67 ? -17.324 -2.348 5.931 1.00 98.88 67 GLN A C 1
ATOM 513 O O . GLN A 1 67 ? -17.737 -1.328 6.480 1.00 98.88 67 GLN A O 1
ATOM 518 N N . GLY A 1 68 ? -17.364 -3.544 6.527 1.00 98.81 68 GLY A N 1
ATOM 519 C CA . GLY A 1 68 ? -17.846 -3.748 7.891 1.00 98.81 68 GLY A CA 1
ATOM 520 C C . GLY A 1 68 ? -17.004 -3.014 8.933 1.00 98.81 68 GLY A C 1
ATOM 521 O O . GLY A 1 68 ? -17.560 -2.319 9.777 1.00 98.81 68 GLY A O 1
ATOM 522 N N . VAL A 1 69 ? -15.677 -3.111 8.839 1.00 98.88 69 VAL A N 1
ATOM 523 C CA . VAL A 1 69 ? -14.742 -2.401 9.724 1.00 98.88 69 VAL A CA 1
ATOM 524 C C . VAL A 1 69 ? -14.943 -0.889 9.623 1.00 98.88 69 VAL A C 1
ATOM 526 O O . VAL A 1 69 ? -15.024 -0.215 10.646 1.00 98.88 69 VAL A O 1
ATOM 529 N N . LEU A 1 70 ? -15.067 -0.348 8.405 1.00 98.88 70 LEU A N 1
ATOM 530 C CA . LEU A 1 70 ? -15.315 1.080 8.203 1.00 98.88 70 LEU A CA 1
ATOM 531 C C . LEU A 1 70 ? -16.679 1.516 8.741 1.00 98.88 70 LEU A C 1
ATOM 533 O O . LEU A 1 70 ? -16.779 2.613 9.283 1.00 98.88 70 LEU A O 1
ATOM 537 N N . ARG A 1 71 ? -17.718 0.680 8.636 1.00 98.81 71 ARG A N 1
ATOM 538 C CA . ARG A 1 71 ? -19.023 0.965 9.247 1.00 98.81 71 ARG A CA 1
ATOM 539 C C . ARG A 1 71 ? -18.890 1.128 10.762 1.00 98.81 71 ARG A C 1
ATOM 541 O O . ARG A 1 71 ? -19.229 2.190 11.265 1.00 98.81 71 ARG A O 1
ATOM 548 N N . VAL A 1 72 ? -18.298 0.147 11.449 1.00 98.69 72 VAL A N 1
ATOM 549 C CA . VAL A 1 72 ? -18.079 0.219 12.906 1.00 98.69 72 VAL A CA 1
ATOM 550 C C . VAL A 1 72 ? -17.233 1.444 13.267 1.00 98.69 72 VAL A C 1
ATOM 552 O O . VAL A 1 72 ? -17.563 2.190 14.183 1.00 98.69 72 VAL A O 1
ATOM 555 N N . ALA A 1 73 ? -16.163 1.713 12.516 1.00 98.31 73 ALA A N 1
ATOM 556 C CA . ALA A 1 73 ? -15.334 2.888 12.758 1.00 98.31 73 ALA A CA 1
ATOM 557 C C . ALA A 1 73 ? -16.118 4.208 12.631 1.00 98.31 73 ALA A C 1
ATOM 559 O O . ALA A 1 73 ? -15.905 5.112 13.435 1.00 98.31 73 ALA A O 1
ATOM 560 N N . ASN A 1 74 ? -17.042 4.321 11.670 1.00 98.44 74 ASN A N 1
ATOM 561 C CA . ASN A 1 74 ? -17.916 5.490 11.545 1.00 98.44 74 ASN A CA 1
ATOM 562 C C . ASN A 1 74 ? -18.930 5.580 12.693 1.00 98.44 74 ASN A C 1
ATOM 564 O O . ASN A 1 74 ? -19.087 6.661 13.257 1.00 98.44 74 ASN A O 1
ATOM 568 N N . ASP A 1 75 ? -19.580 4.470 13.052 1.00 98.31 75 ASP A N 1
ATOM 569 C CA . ASP A 1 75 ? -20.618 4.429 14.092 1.00 98.31 75 ASP A CA 1
ATOM 570 C C . ASP A 1 75 ? -20.075 4.879 15.459 1.00 98.31 75 ASP A C 1
ATOM 572 O O . ASP A 1 75 ? -20.754 5.585 16.205 1.00 98.31 75 ASP A O 1
ATOM 576 N N . TYR A 1 76 ? -18.814 4.545 15.748 1.00 98.00 76 TYR A N 1
ATOM 577 C CA . TYR A 1 76 ? -18.130 4.894 16.996 1.00 98.00 76 TYR A CA 1
ATOM 578 C C . TYR A 1 76 ? -17.179 6.099 16.891 1.00 98.00 76 TYR A C 1
ATOM 580 O O . TYR A 1 76 ? -16.579 6.496 17.888 1.00 98.00 76 TYR A O 1
ATOM 588 N N . GLY A 1 77 ? -16.999 6.690 15.706 1.00 96.81 77 GLY A N 1
ATOM 589 C CA . GLY A 1 77 ? -16.066 7.805 15.500 1.00 96.81 77 GLY A CA 1
ATOM 590 C C . GLY A 1 77 ? -14.588 7.443 15.717 1.00 96.81 77 GLY A C 1
ATOM 591 O O . GLY A 1 77 ? -13.802 8.278 16.164 1.00 96.81 77 GLY A O 1
ATOM 592 N N . ILE A 1 78 ? -14.198 6.201 15.419 1.00 97.69 78 ILE A N 1
ATOM 593 C CA . ILE A 1 78 ? -12.834 5.696 15.605 1.00 97.69 78 ILE A CA 1
ATOM 594 C C . ILE A 1 78 ? -11.968 6.073 14.388 1.00 97.69 78 ILE A C 1
ATOM 596 O O . ILE A 1 78 ? -12.281 5.660 13.268 1.00 97.69 78 ILE A O 1
ATOM 600 N N . PRO A 1 79 ? -10.850 6.808 14.559 1.00 97.56 79 PRO A N 1
ATOM 601 C CA . PRO A 1 79 ? -9.916 7.059 13.470 1.00 97.56 79 PRO A CA 1
ATOM 602 C C . PRO A 1 79 ? -9.248 5.752 13.038 1.00 97.56 79 PRO A C 1
ATOM 604 O O . PRO A 1 79 ? -8.889 4.921 13.872 1.00 97.56 79 PRO A O 1
ATOM 607 N N . THR A 1 80 ? -9.063 5.570 11.732 1.00 98.19 80 THR A N 1
ATOM 608 C CA . THR A 1 80 ? -8.493 4.342 11.165 1.00 98.19 80 THR A CA 1
ATOM 609 C C . THR A 1 80 ? -7.160 4.598 10.478 1.00 98.19 80 THR A C 1
ATOM 611 O O . THR A 1 80 ? -6.911 5.678 9.937 1.00 98.19 80 THR A O 1
ATOM 614 N N . TRP A 1 81 ? -6.297 3.584 10.484 1.00 98.31 81 TRP A N 1
ATOM 615 C CA . TRP A 1 81 ? -5.022 3.600 9.775 1.00 98.31 81 TRP A CA 1
ATOM 616 C C . TRP A 1 81 ? -4.808 2.280 9.041 1.00 98.31 81 TRP A C 1
ATOM 618 O O . TRP A 1 81 ? -4.514 1.250 9.647 1.00 98.31 81 TRP A O 1
ATOM 628 N N . ALA A 1 82 ? -4.988 2.301 7.723 1.00 98.38 82 ALA A N 1
ATOM 629 C CA . ALA A 1 82 ? -4.851 1.116 6.891 1.00 98.38 82 ALA A CA 1
ATOM 630 C C . ALA A 1 82 ? -3.433 0.983 6.332 1.00 98.38 82 ALA A C 1
ATOM 632 O O . ALA A 1 82 ? -2.846 1.950 5.851 1.00 98.38 82 ALA A O 1
ATOM 633 N N . PHE A 1 83 ? -2.912 -0.239 6.316 1.00 98.25 83 PHE A N 1
ATOM 634 C CA . PHE A 1 83 ? -1.665 -0.568 5.633 1.00 98.25 83 PHE A CA 1
ATOM 635 C C . PHE A 1 83 ? -1.739 -1.970 5.029 1.00 98.25 83 PHE A C 1
ATOM 637 O O . PHE A 1 83 ? -2.591 -2.785 5.374 1.00 98.25 83 PHE A O 1
ATOM 644 N N . SER A 1 84 ? -0.823 -2.263 4.105 1.00 98.19 84 SER A N 1
ATOM 645 C CA . SER A 1 84 ? -0.715 -3.592 3.497 1.00 98.19 84 SER A CA 1
ATOM 646 C C . SER A 1 84 ? 0.182 -4.532 4.307 1.00 98.19 84 SER A C 1
ATOM 648 O O . SER A 1 84 ? -0.259 -5.122 5.278 1.00 98.19 84 SER A O 1
ATOM 650 N N . THR A 1 85 ? 1.463 -4.677 3.956 1.00 96.88 85 THR A N 1
ATOM 651 C CA . THR A 1 85 ? 2.391 -5.566 4.684 1.00 96.88 85 THR A CA 1
ATOM 652 C C . THR A 1 85 ? 3.064 -4.896 5.886 1.00 96.88 85 THR A C 1
ATOM 654 O O . THR A 1 85 ? 3.795 -5.568 6.615 1.00 96.88 85 THR A O 1
ATOM 657 N N . GLY A 1 86 ? 2.899 -3.575 6.055 1.00 95.25 86 GLY A N 1
ATOM 658 C CA . GLY A 1 86 ? 3.459 -2.826 7.187 1.00 95.25 86 GLY A CA 1
ATOM 659 C C . GLY A 1 86 ? 4.973 -2.608 7.131 1.00 95.25 86 GLY A C 1
ATOM 660 O O . GLY A 1 86 ? 5.647 -2.559 8.153 1.00 95.25 86 GLY A O 1
ATOM 661 N N . LYS A 1 87 ? 5.551 -2.577 5.926 1.00 95.69 87 LYS A N 1
ATOM 662 C CA . LYS A 1 87 ? 7.012 -2.570 5.711 1.00 95.69 87 LYS A CA 1
ATOM 663 C C . LYS A 1 87 ? 7.520 -1.214 5.236 1.00 95.69 87 LYS A C 1
ATOM 665 O O . LYS A 1 87 ? 8.464 -1.155 4.454 1.00 95.69 87 LYS A O 1
ATOM 670 N N . ASN A 1 88 ? 6.883 -0.141 5.709 1.00 95.50 88 ASN A N 1
ATOM 671 C CA . ASN A 1 88 ? 7.233 1.241 5.383 1.00 95.50 88 ASN A CA 1
ATOM 672 C C . ASN A 1 88 ? 8.352 1.768 6.298 1.00 95.50 88 ASN A C 1
ATOM 674 O O . ASN A 1 88 ? 8.221 2.773 6.995 1.00 95.50 88 ASN A O 1
ATOM 678 N N . PHE A 1 89 ? 9.436 1.003 6.383 1.00 93.75 89 PHE A N 1
ATOM 679 C CA . PHE A 1 89 ? 10.516 1.253 7.326 1.00 93.75 89 PHE A CA 1
ATOM 680 C C . PHE A 1 89 ? 11.240 2.572 7.041 1.00 93.75 89 PHE A C 1
ATOM 682 O O . PHE A 1 89 ? 11.560 2.868 5.893 1.00 93.75 89 PHE A O 1
ATOM 689 N N . GLY A 1 90 ? 11.512 3.342 8.098 1.00 93.44 90 GLY A N 1
ATOM 690 C CA . GLY A 1 90 ? 12.052 4.703 7.993 1.00 93.44 90 GLY A CA 1
ATOM 691 C C . GLY A 1 90 ? 10.991 5.772 7.706 1.00 93.44 90 GLY A C 1
ATOM 692 O O . GLY A 1 90 ? 11.317 6.955 7.702 1.00 93.44 90 GLY A O 1
ATOM 693 N N . TYR A 1 91 ? 9.733 5.363 7.508 1.00 94.31 91 TYR A N 1
ATOM 694 C CA . TYR A 1 91 ? 8.581 6.232 7.255 1.00 94.31 91 TYR A CA 1
ATOM 695 C C . TYR A 1 91 ? 7.404 5.945 8.210 1.00 94.31 91 TYR A C 1
ATOM 697 O O . TYR A 1 91 ? 6.263 6.253 7.876 1.00 94.31 91 TYR A O 1
ATOM 705 N N . GLY A 1 92 ? 7.655 5.328 9.372 1.00 93.00 92 GLY A N 1
ATOM 706 C CA . GLY A 1 92 ? 6.623 4.972 10.356 1.00 93.00 92 GLY A CA 1
ATOM 707 C C . GLY A 1 92 ? 6.282 3.480 10.422 1.00 93.00 92 GLY A C 1
ATOM 708 O O . GLY A 1 92 ? 5.532 3.057 11.290 1.00 93.00 92 GLY A O 1
ATOM 709 N N . GLY A 1 93 ? 6.798 2.633 9.525 1.00 93.75 93 GLY A N 1
ATOM 710 C CA . GLY A 1 93 ? 6.516 1.193 9.566 1.00 93.75 93 GLY A CA 1
ATOM 711 C C . GLY A 1 93 ? 5.022 0.895 9.393 1.00 93.75 93 GLY A C 1
ATOM 712 O O . GLY A 1 93 ? 4.491 1.027 8.288 1.00 93.75 93 GLY A O 1
ATOM 713 N N . THR A 1 94 ? 4.365 0.451 10.464 1.00 94.50 94 THR A N 1
ATOM 714 C CA . THR A 1 94 ? 2.903 0.312 10.553 1.00 94.50 94 THR A CA 1
ATOM 715 C C . THR A 1 94 ? 2.234 1.437 11.325 1.00 94.50 94 THR A C 1
ATOM 717 O O . THR A 1 94 ? 1.023 1.546 11.214 1.00 94.50 94 THR A O 1
ATOM 720 N N . GLU A 1 95 ? 2.979 2.228 12.095 1.00 91.81 95 GLU A N 1
ATOM 721 C CA . GLU A 1 95 ? 2.485 3.177 13.094 1.00 91.81 95 GLU A CA 1
ATOM 722 C C . GLU A 1 95 ? 1.461 4.164 12.522 1.00 91.81 95 GLU A C 1
ATOM 724 O O . GLU A 1 95 ? 1.608 4.690 11.416 1.00 91.81 95 GLU A O 1
ATOM 729 N N . SER A 1 96 ? 0.399 4.413 13.289 1.00 93.75 96 SER A N 1
ATOM 730 C CA . SER A 1 96 ? -0.633 5.375 12.922 1.00 93.75 96 SER A CA 1
ATOM 731 C C . SER A 1 96 ? -0.165 6.806 13.120 1.00 93.75 96 SER A C 1
ATOM 733 O O . SER A 1 96 ? 0.487 7.120 14.107 1.00 93.75 96 SER A O 1
ATOM 735 N N . ARG A 1 97 ? -0.606 7.733 12.262 1.00 93.19 97 ARG A N 1
ATOM 736 C CA . ARG A 1 97 ? -0.318 9.161 12.476 1.00 93.19 97 ARG A CA 1
ATOM 737 C C . ARG A 1 97 ? -1.007 9.749 13.715 1.00 93.19 97 ARG A C 1
ATOM 739 O O . ARG A 1 97 ? -0.484 10.702 14.298 1.00 93.19 97 ARG A O 1
ATOM 746 N N . VAL A 1 98 ? -2.190 9.240 14.062 1.00 94.12 98 VAL A N 1
ATOM 747 C CA . VAL A 1 98 ? -3.021 9.705 15.184 1.00 94.12 98 VAL A CA 1
ATOM 748 C C . VAL A 1 98 ? -3.028 8.629 16.265 1.00 94.12 98 VAL A C 1
ATOM 750 O O . VAL A 1 98 ? -3.406 7.490 15.989 1.00 94.12 98 VAL A O 1
ATOM 753 N N . ALA A 1 99 ? -2.636 8.990 17.487 1.00 93.88 99 ALA A N 1
ATOM 754 C CA . ALA A 1 99 ? -2.665 8.085 18.633 1.00 93.88 99 ALA A CA 1
ATOM 755 C C . ALA A 1 99 ? -4.079 7.528 18.873 1.00 93.88 99 ALA A C 1
ATOM 757 O O . ALA A 1 99 ? -5.080 8.222 18.682 1.00 93.88 99 ALA A O 1
ATOM 758 N N . GLY A 1 100 ? -4.162 6.268 19.293 1.00 94.69 100 GLY A N 1
ATOM 759 C CA . GLY A 1 100 ? -5.426 5.584 19.543 1.00 94.69 100 GLY A CA 1
ATOM 760 C C . GLY A 1 100 ? -6.182 5.163 18.278 1.00 94.69 100 GLY A C 1
ATOM 761 O O . GLY A 1 100 ? -7.313 4.701 18.398 1.00 94.69 100 GLY A O 1
ATOM 762 N N . SER A 1 101 ? -5.598 5.278 17.080 1.00 97.06 101 SER A N 1
ATOM 763 C CA . SER A 1 101 ? -6.244 4.791 15.851 1.00 97.06 101 SER A CA 1
ATOM 764 C C . SER A 1 101 ? -6.455 3.276 15.866 1.00 97.06 101 SER A C 1
ATOM 766 O O . SER A 1 101 ? -5.669 2.530 16.455 1.00 97.06 101 SER A O 1
ATOM 768 N N . LEU A 1 102 ? -7.507 2.834 15.176 1.00 97.94 102 LEU A N 1
ATOM 769 C CA . LEU A 1 102 ? -7.725 1.441 14.816 1.00 97.94 102 LEU A CA 1
ATOM 770 C C . LEU A 1 102 ? -6.921 1.110 13.560 1.00 97.94 102 LEU A C 1
ATOM 772 O O . LEU A 1 102 ? -7.162 1.649 12.476 1.00 97.94 102 LEU A O 1
ATOM 776 N N . MET A 1 103 ? -5.980 0.191 13.698 1.00 98.31 103 MET A N 1
ATOM 777 C CA . MET A 1 103 ? -5.166 -0.264 12.582 1.00 98.31 103 MET A CA 1
ATOM 778 C C . MET A 1 103 ? -5.951 -1.250 11.717 1.00 98.31 103 MET A C 1
ATOM 780 O O . MET A 1 103 ? -6.586 -2.163 12.240 1.00 98.31 103 MET A O 1
ATOM 784 N N . ILE A 1 104 ? -5.883 -1.105 10.395 1.00 98.69 104 ILE A N 1
ATOM 785 C CA . ILE A 1 104 ? -6.499 -2.031 9.439 1.00 98.69 104 ILE A CA 1
ATOM 786 C C . ILE A 1 104 ? -5.378 -2.736 8.672 1.00 98.69 104 ILE A C 1
ATOM 788 O O . ILE A 1 104 ? -4.791 -2.183 7.739 1.00 98.69 104 ILE A O 1
ATOM 792 N N . ASP A 1 105 ? -5.077 -3.961 9.095 1.00 98.62 105 ASP A N 1
ATOM 793 C CA . ASP A 1 105 ? -4.016 -4.812 8.561 1.00 98.62 105 ASP A CA 1
ATOM 794 C C . ASP A 1 105 ? -4.526 -5.623 7.361 1.00 98.62 105 ASP A C 1
ATOM 796 O O . ASP A 1 105 ? -5.180 -6.660 7.495 1.00 98.62 105 ASP A O 1
ATOM 800 N N . LEU A 1 106 ? -4.220 -5.156 6.151 1.00 98.81 106 LEU A N 1
ATOM 801 C CA . LEU A 1 106 ? -4.689 -5.783 4.912 1.00 98.81 106 LEU A CA 1
ATOM 802 C C . LEU A 1 106 ? -3.810 -6.958 4.460 1.00 98.81 106 LEU A C 1
ATOM 804 O O . LEU A 1 106 ? -4.002 -7.476 3.357 1.00 98.81 106 LEU A O 1
ATOM 808 N N . LYS A 1 107 ? -2.839 -7.403 5.268 1.00 97.88 107 LYS A N 1
ATOM 809 C CA . LYS A 1 107 ? -1.894 -8.465 4.890 1.00 97.88 107 LYS A CA 1
ATOM 810 C C . LYS A 1 107 ? -2.579 -9.779 4.509 1.00 97.88 107 LYS A C 1
ATOM 812 O O . LYS A 1 107 ? -2.038 -10.520 3.697 1.00 97.88 107 LYS A O 1
ATOM 817 N N . ARG A 1 108 ? -3.759 -10.082 5.064 1.00 98.19 108 ARG A N 1
ATOM 818 C CA . ARG A 1 108 ? -4.527 -11.298 4.721 1.00 98.19 108 ARG A CA 1
ATOM 819 C C . ARG A 1 108 ? -5.169 -11.248 3.337 1.00 98.19 108 ARG A C 1
ATOM 821 O O . ARG A 1 108 ? -5.503 -12.295 2.793 1.00 98.19 108 ARG A O 1
ATOM 828 N N . MET A 1 109 ? -5.352 -10.060 2.769 1.00 98.75 109 MET A N 1
ATOM 829 C CA . MET A 1 109 ? -5.803 -9.897 1.390 1.00 98.75 109 MET A CA 1
ATOM 830 C C . MET A 1 109 ? -4.591 -10.071 0.467 1.00 98.75 109 MET A C 1
ATOM 832 O O . MET A 1 109 ? -4.056 -9.092 -0.039 1.00 98.75 109 MET A O 1
ATOM 836 N N . ASN A 1 110 ? -4.080 -11.295 0.316 1.00 98.44 110 ASN A N 1
ATOM 837 C CA . ASN A 1 110 ? -2.810 -11.588 -0.365 1.00 98.44 110 ASN A CA 1
ATOM 838 C C . ASN A 1 110 ? -2.962 -12.446 -1.629 1.00 98.44 110 ASN A C 1
ATOM 840 O O . ASN A 1 110 ? -2.054 -13.195 -1.997 1.00 98.44 110 ASN A O 1
ATOM 844 N N . ARG A 1 111 ? -4.101 -12.363 -2.320 1.00 98.75 111 ARG A N 1
ATOM 845 C CA . ARG A 1 111 ? -4.317 -13.139 -3.545 1.00 98.75 111 ARG A CA 1
ATOM 846 C C . ARG A 1 111 ? -3.741 -12.437 -4.773 1.00 98.75 111 ARG A C 1
ATOM 848 O O . ARG A 1 111 ? -3.964 -11.248 -5.007 1.00 98.75 111 ARG A O 1
ATOM 855 N N . ILE A 1 112 ? -3.068 -13.220 -5.615 1.00 98.81 112 ILE A N 1
ATOM 856 C CA . ILE A 1 112 ? -2.778 -12.870 -7.010 1.00 98.81 112 ILE A CA 1
ATOM 857 C C . ILE A 1 112 ? -3.995 -13.305 -7.828 1.00 98.81 112 ILE A C 1
ATOM 859 O O . ILE A 1 112 ? -4.187 -14.493 -8.085 1.00 98.81 112 ILE A O 1
ATOM 863 N N . LEU A 1 113 ? -4.850 -12.345 -8.172 1.00 98.31 113 LEU A N 1
ATOM 864 C CA . LEU A 1 113 ? -6.147 -12.578 -8.812 1.00 98.31 113 LEU A CA 1
ATOM 865 C C . LEU A 1 113 ? -5.991 -12.880 -10.306 1.00 98.31 113 LEU A C 1
ATOM 867 O O . LEU A 1 113 ? -6.664 -13.758 -10.837 1.00 98.31 113 LEU A O 1
ATOM 871 N N . GLU A 1 114 ? -5.066 -12.186 -10.966 1.00 98.12 114 GLU A N 1
ATOM 872 C CA . GLU A 1 114 ? -4.691 -12.422 -12.360 1.00 98.12 114 GLU A CA 1
ATOM 873 C C . GLU A 1 114 ? -3.176 -12.274 -12.519 1.00 98.12 114 GLU A C 1
ATOM 875 O O . GLU A 1 114 ? -2.559 -11.409 -11.897 1.00 98.12 114 GLU A O 1
ATOM 880 N N . LEU A 1 115 ? -2.578 -13.103 -13.377 1.00 98.31 115 LEU A N 1
ATOM 881 C CA . LEU A 1 115 ? -1.194 -12.965 -13.823 1.00 98.31 115 LEU A CA 1
ATOM 882 C C . LEU A 1 115 ? -1.124 -13.327 -15.307 1.00 98.31 115 LEU A C 1
ATOM 884 O O . LEU A 1 115 ? -1.325 -14.486 -15.676 1.00 98.31 115 LEU A O 1
ATOM 888 N N . ASN A 1 116 ? -0.873 -12.323 -16.143 1.00 97.75 116 ASN A N 1
ATOM 889 C CA . ASN A 1 116 ? -1.011 -12.387 -17.590 1.00 97.75 116 ASN A CA 1
ATOM 890 C C . ASN A 1 116 ? 0.339 -12.131 -18.268 1.00 97.75 116 ASN A C 1
ATOM 892 O O . ASN A 1 116 ? 0.826 -11.001 -18.322 1.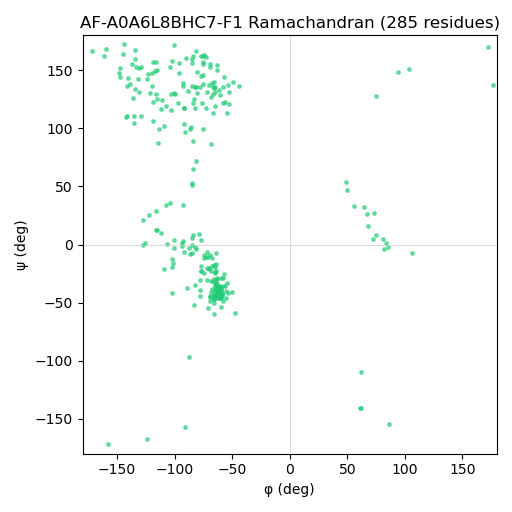00 97.75 116 ASN A O 1
ATOM 896 N N . GLU A 1 117 ? 0.945 -13.195 -18.795 1.00 97.69 117 GLU A N 1
ATOM 897 C CA . GLU A 1 117 ? 2.243 -13.126 -19.473 1.00 97.69 117 GLU A CA 1
ATOM 898 C C . GLU A 1 117 ? 2.185 -12.334 -20.780 1.00 97.69 117 GLU A C 1
ATOM 900 O O . GLU A 1 117 ? 3.043 -11.485 -21.019 1.00 97.69 117 GLU A O 1
ATOM 905 N N . ALA A 1 118 ? 1.153 -12.560 -21.597 1.00 96.31 118 ALA A N 1
ATOM 906 C CA . ALA A 1 118 ? 1.022 -11.926 -22.906 1.00 96.31 118 ALA A CA 1
ATOM 907 C C . ALA A 1 118 ? 0.924 -10.398 -22.797 1.00 96.31 118 ALA A C 1
ATOM 909 O O . ALA A 1 118 ? 1.540 -9.679 -23.581 1.00 96.31 118 ALA A O 1
ATOM 910 N N . ASN A 1 119 ? 0.195 -9.912 -21.791 1.00 96.62 119 ASN A N 1
ATOM 911 C CA . ASN A 1 119 ? 0.023 -8.483 -21.539 1.00 96.62 119 ASN A CA 1
ATOM 912 C C . ASN A 1 119 ? 1.058 -7.900 -20.568 1.00 96.62 119 ASN A C 1
ATOM 914 O O . ASN A 1 119 ? 1.068 -6.689 -20.367 1.00 96.62 119 ASN A O 1
ATOM 918 N N . ALA A 1 120 ? 1.909 -8.737 -19.965 1.00 97.44 120 ALA A N 1
ATOM 919 C CA . ALA A 1 120 ? 2.810 -8.366 -18.879 1.00 97.44 120 ALA A CA 1
ATOM 920 C C . ALA A 1 120 ? 2.098 -7.590 -17.760 1.00 97.44 120 ALA A C 1
ATOM 922 O O . ALA A 1 120 ? 2.509 -6.497 -17.374 1.00 97.44 120 ALA A O 1
ATOM 923 N N . THR A 1 121 ? 1.013 -8.155 -17.233 1.00 98.00 121 THR A N 1
ATOM 924 C CA . THR A 1 121 ? 0.216 -7.539 -16.165 1.00 98.00 121 THR A CA 1
ATOM 925 C C . THR A 1 121 ? -0.133 -8.530 -15.064 1.00 98.00 121 THR A C 1
ATOM 927 O O . THR A 1 121 ? -0.115 -9.746 -15.257 1.00 98.00 121 THR A O 1
ATOM 930 N N . ALA A 1 122 ? -0.477 -8.001 -13.895 1.00 98.44 122 ALA A N 1
ATOM 931 C CA . ALA A 1 122 ? -1.098 -8.741 -12.808 1.00 98.44 122 ALA A CA 1
ATOM 932 C C . ALA A 1 122 ? -2.231 -7.920 -12.184 1.00 98.44 122 ALA A C 1
ATOM 934 O O . ALA A 1 122 ? -2.206 -6.692 -12.241 1.00 98.44 122 ALA A O 1
ATOM 935 N N . ILE A 1 123 ? -3.196 -8.590 -11.557 1.00 98.69 123 ILE A N 1
ATOM 936 C CA . ILE A 1 123 ? -4.170 -7.970 -10.651 1.00 98.69 123 ILE A CA 1
ATOM 937 C C . ILE A 1 123 ? -3.970 -8.617 -9.286 1.00 98.69 123 ILE A C 1
ATOM 939 O O . ILE A 1 123 ? -4.031 -9.841 -9.163 1.00 98.69 123 ILE A O 1
ATOM 943 N N . VAL A 1 124 ? -3.692 -7.806 -8.270 1.00 98.81 124 VAL A N 1
ATOM 944 C CA . VAL A 1 124 ? -3.274 -8.279 -6.946 1.00 98.81 124 VAL A CA 1
ATOM 945 C C . VAL A 1 124 ? -4.032 -7.572 -5.831 1.00 98.81 124 VAL A C 1
ATOM 947 O O . VAL A 1 124 ? -4.470 -6.430 -5.977 1.00 98.81 124 VAL A O 1
ATOM 950 N N . GLU A 1 125 ? -4.174 -8.262 -4.708 1.00 98.88 125 GLU A N 1
ATOM 951 C CA . GLU A 1 125 ? -4.645 -7.695 -3.447 1.00 98.88 125 GLU A CA 1
ATOM 952 C C . GLU A 1 125 ? -3.488 -7.047 -2.647 1.00 98.88 125 GLU A C 1
ATOM 954 O O . GLU A 1 125 ? -2.316 -7.359 -2.893 1.00 98.88 125 GLU A O 1
ATOM 959 N N . PRO A 1 126 ? -3.770 -6.131 -1.697 1.00 98.75 126 PRO A N 1
ATOM 960 C CA . PRO A 1 126 ? -2.749 -5.344 -1.001 1.00 98.75 126 PRO A CA 1
ATOM 961 C C . PRO A 1 126 ? -1.699 -6.175 -0.259 1.00 98.75 126 PRO A C 1
ATOM 963 O O . PRO A 1 126 ? -0.528 -5.807 -0.241 1.00 98.75 126 PRO A O 1
ATOM 966 N N . GLY A 1 127 ? -2.075 -7.302 0.329 1.00 98.50 127 GLY A N 1
ATOM 967 C CA . GLY A 1 127 ? -1.186 -8.194 1.067 1.00 98.50 127 GLY A CA 1
ATOM 968 C C . GLY A 1 127 ? -0.141 -8.920 0.217 1.00 98.50 127 GLY A C 1
ATOM 969 O O . GLY A 1 127 ? 0.790 -9.469 0.796 1.00 98.50 127 GLY A O 1
ATOM 970 N N . VAL A 1 128 ? -0.240 -8.901 -1.123 1.00 98.56 128 VAL A N 1
ATOM 971 C CA . VAL A 1 128 ? 0.744 -9.552 -2.005 1.00 98.56 128 VAL A CA 1
ATOM 972 C C . VAL A 1 128 ? 2.098 -8.852 -1.906 1.00 98.56 128 VAL A C 1
ATOM 974 O O . VAL A 1 128 ? 2.277 -7.707 -2.343 1.00 98.56 128 VAL A O 1
ATOM 977 N N . SER A 1 129 ? 3.078 -9.567 -1.364 1.00 97.56 129 SER A N 1
ATOM 978 C CA . SER A 1 129 ? 4.467 -9.130 -1.323 1.00 97.56 129 SER A CA 1
ATOM 979 C C . SER A 1 129 ? 5.173 -9.302 -2.668 1.00 97.56 129 SER A C 1
ATOM 981 O O . SER A 1 129 ? 4.760 -10.072 -3.540 1.00 97.56 129 SER A O 1
ATOM 983 N N . GLN A 1 130 ? 6.296 -8.605 -2.835 1.00 96.00 130 GLN A N 1
ATOM 984 C CA . GLN A 1 130 ? 7.116 -8.732 -4.044 1.00 96.00 130 GLN A CA 1
ATOM 985 C C . GLN A 1 130 ? 7.634 -10.154 -4.221 1.00 96.00 130 GLN A C 1
ATOM 987 O O . GLN A 1 130 ? 7.655 -10.679 -5.331 1.00 96.00 130 GLN A O 1
ATOM 992 N N . TYR A 1 131 ? 8.022 -10.785 -3.114 1.00 96.06 131 TYR A N 1
ATOM 993 C CA . TYR A 1 131 ? 8.504 -12.151 -3.118 1.00 96.06 131 TYR A CA 1
ATOM 994 C C . TYR A 1 131 ? 7.423 -13.144 -3.539 1.00 96.06 131 TYR A C 1
ATOM 996 O O . TYR A 1 131 ? 7.702 -13.993 -4.376 1.00 96.06 131 TYR A O 1
ATOM 1004 N N . GLU A 1 132 ? 6.192 -13.021 -3.034 1.00 97.38 132 GLU A N 1
ATOM 1005 C CA . GLU A 1 132 ? 5.082 -13.903 -3.429 1.00 97.38 132 GLU A CA 1
ATOM 1006 C C . GLU A 1 132 ? 4.756 -13.770 -4.923 1.00 97.38 132 GLU A C 1
ATOM 1008 O O . GLU A 1 132 ? 4.599 -14.778 -5.613 1.00 97.38 132 GLU A O 1
ATOM 1013 N N . LEU A 1 133 ? 4.728 -12.542 -5.456 1.00 97.69 133 LEU A N 1
ATOM 1014 C CA . LEU A 1 133 ? 4.511 -12.327 -6.889 1.00 97.69 133 LEU A CA 1
ATOM 1015 C C . LEU A 1 133 ? 5.655 -12.900 -7.734 1.00 97.69 133 LEU A C 1
ATOM 1017 O O . LEU A 1 133 ? 5.410 -13.573 -8.736 1.00 97.69 133 LEU A O 1
ATOM 1021 N N . TRP A 1 134 ? 6.904 -12.675 -7.320 1.00 96.94 134 TRP A N 1
ATOM 1022 C CA . TRP A 1 134 ? 8.068 -13.268 -7.974 1.00 96.94 134 TRP A CA 1
ATOM 1023 C C . TRP A 1 134 ? 8.022 -14.800 -7.934 1.00 96.94 134 TRP A C 1
ATOM 1025 O O . TRP A 1 134 ? 8.220 -15.440 -8.967 1.00 96.94 134 TRP A O 1
ATOM 1035 N N . GLN A 1 135 ? 7.708 -15.393 -6.781 1.00 97.44 135 GLN A N 1
ATOM 1036 C CA . GLN A 1 135 ? 7.583 -16.840 -6.625 1.00 97.44 135 GLN A CA 1
ATOM 1037 C C . GLN A 1 135 ? 6.518 -17.413 -7.556 1.00 97.44 135 GLN A C 1
ATOM 1039 O O . GLN A 1 135 ? 6.765 -18.437 -8.187 1.00 97.44 135 GLN A O 1
ATOM 1044 N N . GLU A 1 136 ? 5.365 -16.758 -7.691 1.00 98.38 136 GLU A N 1
ATOM 1045 C CA . GLU A 1 136 ? 4.296 -17.236 -8.568 1.00 98.38 136 GLU A CA 1
ATOM 1046 C C . GLU A 1 136 ? 4.683 -17.167 -10.052 1.00 98.38 136 GLU A C 1
ATOM 1048 O O . GLU A 1 136 ? 4.397 -18.097 -10.812 1.00 98.38 136 GLU A O 1
ATOM 1053 N N . ILE A 1 137 ? 5.399 -16.113 -10.457 1.00 98.25 137 ILE A N 1
ATOM 1054 C CA . ILE A 1 137 ? 6.002 -16.003 -11.792 1.00 98.25 137 ILE A CA 1
ATOM 1055 C C . ILE A 1 137 ? 6.964 -17.174 -12.041 1.00 98.25 137 ILE A C 1
ATOM 1057 O O . ILE A 1 137 ? 6.854 -17.839 -13.073 1.00 98.25 137 ILE A O 1
ATOM 1061 N N . GLN A 1 138 ? 7.870 -17.461 -11.095 1.00 97.88 138 GLN A N 1
ATOM 1062 C CA . GLN A 1 138 ? 8.824 -18.570 -11.222 1.00 97.88 138 GLN A CA 1
ATOM 1063 C C . GLN A 1 138 ? 8.113 -19.928 -11.257 1.00 97.88 138 GLN A C 1
ATOM 1065 O O . GLN A 1 138 ? 8.412 -20.760 -12.111 1.00 97.88 138 GLN A O 1
ATOM 1070 N N . ARG A 1 139 ? 7.133 -20.144 -10.372 1.00 98.38 139 ARG A N 1
ATOM 1071 C CA . ARG A 1 139 ? 6.363 -21.391 -10.267 1.00 98.38 139 ARG A CA 1
ATOM 1072 C C . ARG A 1 139 ? 5.627 -21.721 -11.565 1.00 98.38 139 ARG A C 1
ATOM 1074 O O . ARG A 1 139 ? 5.527 -22.890 -11.927 1.00 98.38 139 ARG A O 1
ATOM 1081 N N . ARG A 1 140 ? 5.105 -20.705 -12.258 1.00 98.31 140 ARG A N 1
ATOM 1082 C CA . ARG A 1 140 ? 4.430 -20.849 -13.559 1.00 98.31 140 ARG A CA 1
ATOM 1083 C C . ARG A 1 140 ? 5.390 -20.849 -14.756 1.00 98.31 140 ARG A C 1
ATOM 1085 O O . ARG A 1 140 ? 4.937 -21.090 -15.869 1.00 98.31 140 ARG A O 1
ATOM 1092 N N . GLY A 1 141 ? 6.682 -20.583 -14.549 1.00 97.75 141 GLY A N 1
ATOM 1093 C CA . GLY A 1 141 ? 7.677 -20.498 -15.620 1.00 97.75 141 GLY A CA 1
ATOM 1094 C C . GLY A 1 141 ? 7.478 -19.306 -16.561 1.00 97.75 141 GLY A C 1
ATOM 1095 O O . GLY A 1 141 ? 7.872 -19.384 -17.723 1.00 97.75 141 GLY A O 1
ATOM 1096 N N . LEU A 1 142 ? 6.852 -18.222 -16.084 1.00 98.12 142 LEU A N 1
ATOM 1097 C CA . LEU A 1 142 ? 6.539 -17.064 -16.923 1.00 98.12 142 LEU A CA 1
ATOM 1098 C C . LEU A 1 142 ? 7.777 -16.201 -17.169 1.00 98.12 142 LEU A C 1
ATOM 1100 O O . LEU A 1 142 ? 8.608 -15.973 -16.287 1.00 98.12 142 LEU A O 1
ATOM 1104 N N . ARG A 1 143 ? 7.850 -15.624 -18.363 1.00 97.00 143 ARG A N 1
ATOM 1105 C CA . ARG A 1 143 ? 8.884 -14.691 -18.815 1.00 97.00 143 ARG A CA 1
ATOM 1106 C C . ARG A 1 143 ? 8.560 -13.255 -18.407 1.00 97.00 143 ARG A C 1
ATOM 1108 O O . ARG A 1 143 ? 8.575 -12.340 -19.231 1.00 97.00 143 ARG A O 1
ATOM 1115 N N . LEU A 1 144 ? 8.294 -13.058 -17.120 1.00 97.12 144 LEU A N 1
ATOM 1116 C CA . LEU A 1 144 ? 7.963 -11.767 -16.521 1.00 97.12 144 LEU A CA 1
ATOM 1117 C C . LEU A 1 144 ? 8.923 -11.429 -15.385 1.00 97.12 144 LEU A C 1
ATOM 1119 O O . LEU A 1 144 ? 9.375 -12.311 -14.661 1.00 97.12 144 LEU A O 1
ATOM 1123 N N . TRP A 1 145 ? 9.219 -10.149 -15.215 1.00 94.75 145 TRP A N 1
ATOM 1124 C CA . TRP A 1 145 ? 10.023 -9.592 -14.135 1.00 94.75 145 TRP A CA 1
ATOM 1125 C C . TRP A 1 145 ? 9.182 -8.596 -13.326 1.00 94.75 145 TRP A C 1
ATOM 1127 O O . TRP A 1 145 ? 8.322 -7.894 -13.866 1.00 94.75 145 TRP A O 1
ATOM 1137 N N . ILE A 1 146 ? 9.465 -8.524 -12.026 1.00 93.50 146 ILE A N 1
ATOM 1138 C CA . ILE A 1 146 ? 9.013 -7.446 -11.138 1.00 93.50 146 ILE A CA 1
ATOM 1139 C C . ILE A 1 146 ? 10.123 -6.399 -11.007 1.00 93.50 146 ILE A C 1
ATOM 1141 O O . ILE A 1 146 ? 11.299 -6.719 -11.191 1.00 93.50 146 ILE A O 1
ATOM 1145 N N . ASP A 1 147 ? 9.767 -5.160 -10.675 1.00 90.06 147 ASP A N 1
ATOM 1146 C CA . ASP A 1 147 ? 10.766 -4.121 -10.413 1.00 90.06 147 ASP A CA 1
ATOM 1147 C C . ASP A 1 147 ? 11.317 -4.213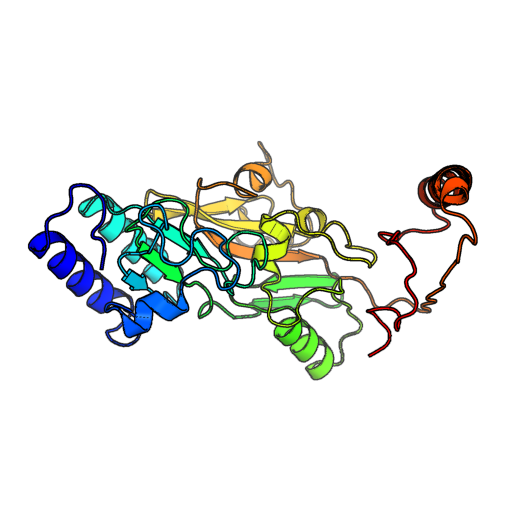 -8.980 1.00 90.06 147 ASP A C 1
ATOM 1149 O O . ASP A 1 147 ? 10.561 -4.374 -8.020 1.00 90.06 147 ASP A O 1
ATOM 1153 N N . GLY A 1 148 ? 12.635 -4.088 -8.835 1.00 80.81 148 GLY A N 1
ATOM 1154 C CA . GLY A 1 148 ? 13.353 -4.083 -7.561 1.00 80.81 148 GLY A CA 1
ATOM 1155 C C . GLY A 1 148 ? 14.720 -3.394 -7.695 1.00 80.81 148 GLY A C 1
ATOM 1156 O O . GLY A 1 148 ? 15.008 -2.835 -8.755 1.00 80.81 148 GLY A O 1
ATOM 1157 N N . PRO A 1 149 ? 15.588 -3.440 -6.664 1.00 74.19 149 PRO A N 1
ATOM 1158 C CA . PRO A 1 149 ? 15.352 -3.966 -5.317 1.00 74.19 149 PRO A CA 1
ATOM 1159 C C . PRO A 1 149 ? 14.456 -3.098 -4.416 1.00 74.19 149 PRO A C 1
ATOM 1161 O O . PRO A 1 149 ? 14.245 -1.909 -4.629 1.00 74.19 149 PRO A O 1
ATOM 1164 N N . SER A 1 150 ? 13.943 -3.757 -3.382 1.00 77.31 150 SER A N 1
ATOM 1165 C CA . SER A 1 150 ? 13.239 -3.256 -2.189 1.00 77.31 150 SER A CA 1
ATOM 1166 C C . SER A 1 150 ? 13.075 -4.454 -1.241 1.00 77.31 150 SER A C 1
ATOM 1168 O O . SER A 1 150 ? 13.263 -5.586 -1.701 1.00 77.31 150 SER A O 1
ATOM 1170 N N . PRO A 1 151 ? 12.716 -4.281 0.046 1.00 87.06 151 PRO A N 1
ATOM 1171 C CA . PRO A 1 151 ? 12.508 -5.422 0.934 1.00 87.06 151 PRO A CA 1
ATOM 1172 C C . PRO A 1 151 ? 11.528 -6.426 0.312 1.00 87.06 151 PRO A C 1
ATOM 1174 O O . PRO A 1 151 ? 10.398 -6.064 -0.017 1.00 87.06 151 PRO A O 1
ATOM 1177 N N . ALA A 1 152 ? 11.957 -7.675 0.116 1.00 91.56 152 ALA A N 1
ATOM 1178 C CA . ALA A 1 152 ? 11.209 -8.663 -0.672 1.00 91.56 152 ALA A CA 1
ATOM 1179 C C . ALA A 1 152 ? 9.804 -8.946 -0.102 1.00 91.56 152 ALA A C 1
ATOM 1181 O O . ALA A 1 152 ? 8.862 -9.227 -0.835 1.00 91.56 152 ALA A O 1
ATOM 1182 N N . TYR A 1 153 ? 9.658 -8.798 1.213 1.00 93.44 153 TYR A N 1
ATOM 1183 C CA . TYR A 1 153 ? 8.416 -8.967 1.963 1.00 93.44 153 TYR A CA 1
ATOM 1184 C C . TYR A 1 153 ? 7.515 -7.710 1.989 1.00 93.44 153 TYR A C 1
ATOM 1186 O O . TYR A 1 153 ? 6.529 -7.678 2.723 1.00 93.44 153 TYR A O 1
ATOM 1194 N N . SER A 1 154 ? 7.864 -6.639 1.266 1.00 95.25 154 SER A N 1
ATOM 1195 C CA . SER A 1 154 ? 7.007 -5.452 1.135 1.00 95.25 154 SER A CA 1
ATOM 1196 C C . SER A 1 154 ? 5.908 -5.671 0.093 1.00 95.25 154 SER A C 1
ATOM 1198 O O . SER A 1 154 ? 6.106 -6.390 -0.884 1.00 95.25 154 SER A O 1
ATOM 1200 N N . SER A 1 155 ? 4.749 -5.051 0.300 1.00 97.56 155 SER A N 1
ATOM 1201 C CA . SER A 1 155 ? 3.616 -5.099 -0.627 1.00 97.56 155 SER A CA 1
ATOM 1202 C C . SER A 1 155 ? 3.939 -4.410 -1.952 1.00 97.56 155 SER A C 1
ATOM 1204 O O . SER A 1 155 ? 4.438 -3.283 -1.956 1.00 97.56 155 SER A O 1
ATOM 1206 N N . ILE A 1 156 ? 3.581 -5.053 -3.068 1.00 96.12 156 ILE A N 1
ATOM 1207 C CA . ILE A 1 156 ? 3.625 -4.443 -4.409 1.00 96.12 156 ILE A CA 1
ATOM 1208 C C . ILE A 1 156 ? 2.637 -3.272 -4.516 1.00 96.12 156 ILE A C 1
ATOM 1210 O O . ILE A 1 156 ? 2.934 -2.266 -5.160 1.00 96.12 156 ILE A O 1
ATOM 1214 N N . VAL A 1 157 ? 1.480 -3.386 -3.860 1.00 97.12 157 VAL A N 1
ATOM 1215 C CA . VAL A 1 157 ? 0.434 -2.357 -3.860 1.00 97.12 157 VAL A CA 1
ATOM 1216 C C . VAL A 1 157 ? 0.870 -1.144 -3.047 1.00 97.12 157 VAL A C 1
ATOM 1218 O O . VAL A 1 157 ? 0.896 -0.037 -3.581 1.00 97.12 157 VAL A O 1
ATOM 1221 N N . ALA A 1 158 ? 1.261 -1.344 -1.783 1.00 97.12 158 ALA A N 1
ATOM 1222 C CA . ALA A 1 158 ? 1.594 -0.234 -0.892 1.00 97.12 158 ALA A CA 1
ATOM 1223 C C . ALA A 1 158 ? 2.773 0.582 -1.417 1.00 97.12 158 ALA A C 1
ATOM 1225 O O . ALA A 1 158 ? 2.686 1.801 -1.467 1.00 97.12 158 ALA A O 1
ATOM 1226 N N . ILE A 1 159 ? 3.846 -0.070 -1.881 1.00 95.94 159 ILE A N 1
ATOM 1227 C CA . ILE A 1 159 ? 5.003 0.666 -2.401 1.00 95.94 159 ILE A CA 1
ATOM 1228 C C . ILE A 1 159 ? 4.652 1.475 -3.659 1.00 95.94 159 ILE A C 1
ATOM 1230 O O . ILE A 1 159 ? 5.207 2.549 -3.866 1.00 95.94 159 ILE A O 1
ATOM 1234 N N . GLY A 1 160 ? 3.716 0.999 -4.486 1.00 96.38 160 GLY A N 1
ATOM 1235 C CA . GLY A 1 160 ? 3.202 1.765 -5.619 1.00 96.38 160 GLY A CA 1
ATOM 1236 C C . GLY A 1 160 ? 2.360 2.965 -5.174 1.00 96.38 160 GLY A C 1
ATOM 1237 O O . GLY A 1 160 ? 2.552 4.065 -5.684 1.00 96.38 160 GLY A O 1
ATOM 1238 N N . LEU A 1 161 ? 1.464 2.787 -4.199 1.00 97.62 161 LEU A N 1
ATOM 1239 C CA . LEU A 1 161 ? 0.617 3.864 -3.663 1.00 97.62 161 LEU A CA 1
ATOM 1240 C C . LEU A 1 161 ? 1.408 4.916 -2.878 1.00 97.62 161 LEU A C 1
ATOM 1242 O O . LEU A 1 161 ? 1.067 6.095 -2.942 1.00 97.62 161 LEU A O 1
ATOM 1246 N N . GLU A 1 162 ? 2.499 4.523 -2.228 1.00 97.12 162 GLU A N 1
ATOM 1247 C CA . GLU A 1 162 ? 3.463 5.419 -1.577 1.00 97.12 162 GLU A CA 1
ATOM 1248 C C . GLU A 1 162 ? 4.416 6.099 -2.572 1.00 97.12 162 GLU A C 1
ATOM 1250 O O . GLU A 1 162 ? 5.316 6.831 -2.166 1.00 97.12 162 GLU A O 1
ATOM 1255 N N . ARG A 1 163 ? 4.228 5.886 -3.884 1.00 95.75 163 ARG A N 1
ATOM 1256 C CA . ARG A 1 163 ? 5.089 6.423 -4.957 1.00 95.75 163 ARG A CA 1
ATOM 1257 C C . ARG A 1 163 ? 6.555 6.037 -4.777 1.00 95.75 163 ARG A C 1
ATOM 1259 O O . ARG A 1 163 ? 7.467 6.785 -5.127 1.00 95.75 163 ARG A O 1
ATOM 1266 N N . GLY A 1 164 ? 6.766 4.850 -4.221 1.00 93.88 164 GLY A N 1
ATOM 1267 C CA . GLY A 1 164 ? 8.076 4.272 -4.026 1.00 93.88 164 GLY A CA 1
ATOM 1268 C C . GLY A 1 164 ? 8.771 4.017 -5.355 1.00 93.88 164 GLY A C 1
ATOM 1269 O O . GLY A 1 164 ? 8.151 3.811 -6.404 1.00 93.88 164 GLY A O 1
ATOM 1270 N N . VAL A 1 165 ? 10.095 4.010 -5.291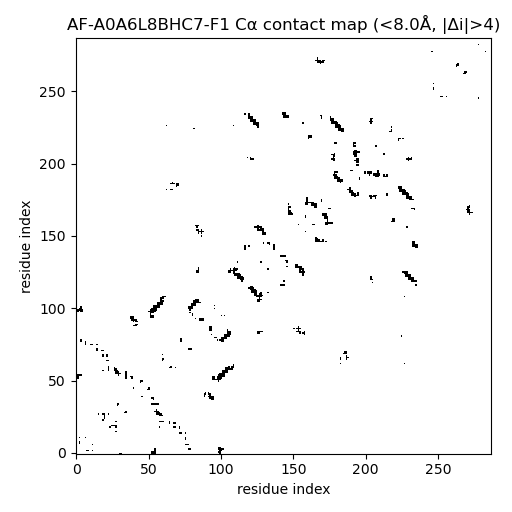 1.00 92.38 165 VAL A N 1
ATOM 1271 C CA . VAL A 1 165 ? 10.949 3.793 -6.452 1.00 92.38 165 VAL A CA 1
ATOM 1272 C C . VAL A 1 165 ? 11.536 2.385 -6.446 1.00 92.38 165 VAL A C 1
ATOM 1274 O O . VAL A 1 165 ? 11.659 1.720 -5.417 1.00 92.38 165 VAL A O 1
ATOM 1277 N N . GLY A 1 166 ? 11.836 1.882 -7.628 1.00 90.38 166 GLY A N 1
ATOM 1278 C CA . GLY A 1 166 ? 12.691 0.731 -7.863 1.00 90.38 166 GLY A CA 1
ATOM 1279 C C . GLY A 1 166 ? 13.827 1.129 -8.800 1.00 90.38 166 GLY A C 1
ATOM 1280 O O . GLY A 1 166 ? 14.061 2.316 -9.030 1.00 90.38 166 GLY A O 1
ATOM 1281 N N . TYR A 1 167 ? 14.546 0.146 -9.327 1.00 89.50 167 TYR A N 1
ATOM 1282 C CA . TYR A 1 167 ? 15.772 0.376 -10.096 1.00 89.50 167 TYR A CA 1
ATOM 1283 C C . TYR A 1 167 ? 15.739 -0.285 -11.476 1.00 89.50 167 TYR A C 1
ATOM 1285 O O . TYR A 1 167 ? 16.716 -0.184 -12.223 1.00 89.50 167 TYR A O 1
ATOM 1293 N N . GLY A 1 168 ? 14.638 -0.955 -11.824 1.00 87.50 168 GLY A N 1
ATOM 1294 C CA . GLY A 1 168 ? 14.413 -1.537 -13.141 1.00 87.50 168 GLY A CA 1
ATOM 1295 C C . GLY A 1 168 ? 13.711 -0.577 -14.107 1.00 87.50 168 GLY A C 1
ATOM 1296 O O . GLY A 1 168 ? 13.786 0.650 -13.980 1.00 87.50 168 GLY A O 1
ATOM 1297 N N . LEU A 1 169 ? 13.059 -1.155 -15.121 1.00 88.56 169 LEU A N 1
ATOM 1298 C CA . LEU A 1 169 ? 12.344 -0.419 -16.173 1.00 88.56 169 LEU A CA 1
ATOM 1299 C C . LEU A 1 169 ? 11.010 0.172 -15.690 1.00 88.56 169 LEU A C 1
ATOM 1301 O O . LEU A 1 169 ? 10.563 1.183 -16.225 1.00 88.56 169 LEU A O 1
ATOM 1305 N N . ASN A 1 170 ? 10.418 -0.405 -14.643 1.00 90.19 170 ASN A N 1
ATOM 1306 C CA . ASN A 1 170 ? 9.238 0.113 -13.951 1.00 90.19 170 ASN A CA 1
ATOM 1307 C C . ASN A 1 170 ? 9.651 0.750 -12.608 1.00 90.19 170 ASN A C 1
ATOM 1309 O O . ASN A 1 170 ? 8.936 0.652 -11.612 1.00 90.19 170 ASN A O 1
ATOM 1313 N N . GLY A 1 171 ? 10.822 1.403 -12.583 1.00 88.31 171 GLY A N 1
ATOM 1314 C CA . GLY A 1 171 ? 11.409 1.987 -11.374 1.00 88.31 171 GLY A CA 1
ATOM 1315 C C . GLY A 1 171 ? 10.607 3.150 -10.784 1.00 88.31 171 GLY A C 1
ATOM 1316 O O . GLY A 1 171 ? 10.765 3.464 -9.614 1.00 88.31 171 GLY A O 1
ATOM 1317 N N . GLU A 1 172 ? 9.704 3.770 -11.543 1.00 91.94 172 GLU A N 1
ATOM 1318 C CA . GLU A 1 172 ? 8.611 4.546 -10.953 1.00 91.94 172 GLU A CA 1
ATOM 1319 C C . GLU A 1 172 ? 7.419 3.589 -10.806 1.00 91.94 172 GLU A C 1
ATOM 1321 O O . GLU A 1 172 ? 6.766 3.230 -11.794 1.00 91.94 172 GLU A O 1
ATOM 1326 N N . ARG A 1 173 ? 7.164 3.136 -9.573 1.00 93.88 173 ARG A N 1
ATOM 1327 C CA . ARG A 1 173 ? 6.204 2.057 -9.311 1.00 93.88 173 ARG A CA 1
ATOM 1328 C C . ARG A 1 173 ? 4.753 2.512 -9.366 1.00 93.88 173 ARG A C 1
ATOM 1330 O O . ARG A 1 173 ? 3.896 1.727 -9.762 1.00 93.88 173 ARG A O 1
ATOM 1337 N N . TYR A 1 174 ? 4.462 3.765 -9.022 1.00 95.94 174 TYR A N 1
ATOM 1338 C CA . TYR A 1 174 ? 3.115 4.320 -9.147 1.00 95.94 174 TYR A CA 1
ATOM 1339 C C . TYR A 1 174 ? 2.665 4.340 -10.616 1.00 95.94 174 TYR A C 1
ATOM 1341 O O . TYR A 1 174 ? 1.536 3.973 -10.938 1.00 95.94 174 TYR A O 1
ATOM 1349 N N . ARG A 1 175 ? 3.573 4.672 -11.540 1.00 94.25 175 ARG A N 1
ATOM 1350 C CA . ARG A 1 175 ? 3.355 4.612 -12.990 1.00 94.25 175 ARG A CA 1
ATOM 1351 C C . ARG A 1 175 ? 3.117 3.194 -13.483 1.00 94.25 175 ARG A C 1
ATOM 1353 O O . ARG A 1 175 ? 2.537 3.042 -14.555 1.00 94.25 175 ARG A O 1
ATOM 1360 N N . ALA A 1 176 ? 3.554 2.166 -12.764 1.00 95.44 176 ALA A N 1
ATOM 1361 C CA . ALA A 1 176 ? 3.243 0.786 -13.113 1.00 95.44 176 ALA A CA 1
ATOM 1362 C C . ALA A 1 176 ? 1.809 0.389 -12.722 1.00 95.44 176 ALA A C 1
ATOM 1364 O O . ALA A 1 176 ? 1.294 -0.577 -13.282 1.00 95.44 176 ALA A O 1
ATOM 1365 N N . LEU A 1 177 ? 1.143 1.124 -11.825 1.00 97.44 177 LEU A N 1
ATOM 1366 C CA . LEU A 1 177 ? -0.232 0.832 -11.417 1.00 97.44 177 LEU A CA 1
ATOM 1367 C C . LEU A 1 177 ? -1.243 1.252 -12.496 1.00 97.44 177 LEU A C 1
ATOM 1369 O O . LEU A 1 177 ? -1.157 2.341 -13.068 1.00 97.44 177 LEU A O 1
ATOM 1373 N N . SER A 1 178 ? -2.243 0.408 -12.732 1.00 97.62 178 SER A N 1
ATOM 1374 C CA . SER A 1 178 ? -3.343 0.640 -13.666 1.00 97.62 178 SER A CA 1
ATOM 1375 C C . SER A 1 178 ? -4.640 0.087 -13.093 1.00 97.62 178 SER A C 1
ATOM 1377 O O . SER A 1 178 ? -4.815 -1.127 -13.029 1.00 97.62 178 SER A O 1
ATOM 1379 N N . GLY A 1 179 ? -5.546 0.984 -12.702 1.00 98.00 179 GLY A N 1
ATOM 1380 C CA . GLY A 1 179 ? -6.854 0.648 -12.148 1.00 98.00 179 GLY A CA 1
ATOM 1381 C C . GLY A 1 179 ? -6.776 0.150 -10.702 1.00 98.00 179 GLY A C 1
ATOM 1382 O O . GLY A 1 179 ? -6.054 -0.796 -10.380 1.00 98.00 179 GLY A O 1
ATOM 1383 N N . LEU A 1 180 ? -7.567 0.763 -9.827 1.00 98.56 180 LEU A N 1
ATOM 1384 C CA . LEU A 1 180 ? -7.702 0.410 -8.414 1.00 98.56 180 LEU A CA 1
ATOM 1385 C C . LEU A 1 180 ? -9.134 -0.049 -8.138 1.00 98.56 180 LEU A C 1
ATOM 1387 O O . LEU A 1 180 ? -10.061 0.468 -8.752 1.00 98.56 180 LEU A O 1
ATOM 1391 N N . GLU A 1 181 ? -9.310 -0.953 -7.182 1.00 98.81 181 GLU A N 1
ATOM 1392 C CA . GLU A 1 181 ? -10.547 -1.105 -6.415 1.00 98.81 181 GLU A CA 1
ATOM 1393 C C . GLU A 1 181 ? -10.324 -0.474 -5.040 1.00 98.81 181 GLU A C 1
ATOM 1395 O O . GLU A 1 181 ? -9.309 -0.746 -4.393 1.00 98.81 181 GLU A O 1
ATOM 1400 N N . VAL A 1 182 ? -11.239 0.399 -4.624 1.00 98.88 182 VAL A N 1
ATOM 1401 C CA . VAL A 1 182 ? -11.110 1.206 -3.408 1.00 98.88 182 VAL A CA 1
ATOM 1402 C C . VAL A 1 182 ? -12.416 1.160 -2.632 1.00 98.88 182 VAL A C 1
ATOM 1404 O O . VAL A 1 182 ? -13.481 1.368 -3.210 1.00 98.88 182 VAL A O 1
ATOM 1407 N N . VAL A 1 183 ? -12.331 0.934 -1.324 1.00 98.94 183 VAL A N 1
ATOM 1408 C CA . VAL A 1 183 ? -13.443 1.136 -0.391 1.00 98.94 183 VAL A CA 1
ATOM 1409 C C . VAL A 1 183 ? -13.353 2.555 0.161 1.00 98.94 183 VAL A C 1
ATOM 1411 O O . VAL A 1 183 ? -12.357 2.925 0.786 1.00 98.94 183 VAL A O 1
ATOM 1414 N N . LEU A 1 184 ? -14.369 3.369 -0.104 1.00 98.81 184 LEU A N 1
ATOM 1415 C CA . LEU A 1 184 ? -14.469 4.743 0.384 1.00 98.81 184 LEU A CA 1
ATOM 1416 C C . LEU A 1 184 ? -14.820 4.775 1.882 1.00 98.81 184 LEU A C 1
ATOM 1418 O O . LEU A 1 184 ? -15.333 3.784 2.401 1.00 98.81 184 LEU A O 1
ATOM 1422 N N . PRO A 1 185 ? -14.626 5.908 2.588 1.00 98.44 185 PRO A N 1
ATOM 1423 C CA . PRO A 1 185 ? -14.990 6.034 4.004 1.00 98.44 185 PRO A CA 1
ATOM 1424 C C . PRO A 1 185 ? -16.466 5.740 4.302 1.00 98.44 185 PRO A C 1
ATOM 1426 O O . PRO A 1 185 ? -16.795 5.328 5.406 1.00 98.44 185 PRO A O 1
ATOM 1429 N N . THR A 1 186 ? -17.348 5.911 3.312 1.00 98.00 186 THR A N 1
ATOM 1430 C CA . THR A 1 186 ? -18.776 5.556 3.382 1.00 98.00 186 THR A CA 1
ATOM 1431 C C . THR A 1 186 ? -19.040 4.048 3.304 1.00 98.00 186 THR A C 1
ATOM 1433 O O . THR A 1 186 ? -20.176 3.616 3.473 1.00 98.00 186 THR A O 1
ATOM 1436 N N . GLY A 1 187 ? -18.021 3.245 2.995 1.00 98.06 187 GLY A N 1
ATOM 1437 C CA . GLY A 1 187 ? -18.139 1.824 2.683 1.00 98.06 187 GLY A CA 1
ATOM 1438 C C . GLY A 1 187 ? -18.476 1.530 1.218 1.00 98.06 187 GLY A C 1
ATOM 1439 O O . GLY A 1 187 ? -18.539 0.363 0.845 1.00 98.06 187 GLY A O 1
ATOM 1440 N N . GLU A 1 188 ? -18.683 2.532 0.360 1.00 98.56 188 GLU A N 1
ATOM 1441 C CA . GLU A 1 188 ? -18.908 2.301 -1.073 1.00 98.56 188 GLU A CA 1
ATOM 1442 C C . GLU A 1 188 ? -17.644 1.751 -1.751 1.00 98.56 188 GLU A C 1
ATOM 1444 O O . GLU A 1 188 ? -16.535 2.212 -1.483 1.00 98.56 188 GLU A O 1
ATOM 1449 N N . VAL A 1 189 ? -17.810 0.778 -2.652 1.00 98.75 189 VAL A N 1
ATOM 1450 C CA . VAL A 1 189 ? -16.710 0.236 -3.458 1.00 98.75 189 VAL A CA 1
ATOM 1451 C C . VAL A 1 189 ? -16.714 0.909 -4.818 1.00 98.75 189 VAL A C 1
ATOM 1453 O O . VAL A 1 189 ? -17.677 0.788 -5.573 1.00 98.75 189 VAL A O 1
ATOM 1456 N N . ILE A 1 190 ? -15.605 1.553 -5.163 1.00 98.25 190 ILE A N 1
ATOM 1457 C CA . ILE A 1 190 ? -15.396 2.121 -6.492 1.00 98.25 190 ILE A CA 1
ATOM 1458 C C . ILE A 1 190 ? -14.233 1.433 -7.197 1.00 98.25 190 ILE A C 1
ATOM 1460 O O . ILE A 1 190 ? -13.323 0.884 -6.569 1.00 98.25 190 ILE A O 1
ATOM 1464 N N . ARG A 1 191 ? -14.235 1.508 -8.528 1.00 98.50 191 ARG A N 1
ATOM 1465 C CA . ARG A 1 191 ? -13.109 1.096 -9.365 1.00 98.50 191 ARG A CA 1
ATOM 1466 C C . ARG A 1 191 ? -12.665 2.241 -10.268 1.00 98.50 191 ARG A C 1
ATOM 1468 O O . ARG A 1 191 ? -13.504 2.995 -10.750 1.00 98.50 191 ARG A O 1
ATOM 1475 N N . THR A 1 192 ? -11.360 2.390 -10.492 1.00 98.38 192 THR A N 1
ATOM 1476 C CA . THR A 1 192 ? -10.796 3.480 -11.312 1.00 98.38 192 THR A CA 1
ATOM 1477 C C . THR A 1 192 ? -10.389 3.013 -12.711 1.00 98.38 192 THR A C 1
ATOM 1479 O O . THR A 1 192 ? -10.118 1.835 -12.948 1.00 98.38 192 THR A O 1
ATOM 1482 N N . GLY A 1 193 ? -10.307 3.949 -13.660 1.00 97.31 193 GLY A N 1
ATOM 1483 C CA . GLY A 1 193 ? -9.840 3.654 -15.014 1.00 97.31 193 GLY A CA 1
ATOM 1484 C C . GLY A 1 193 ? -10.736 2.642 -15.731 1.00 97.31 193 GLY A C 1
ATOM 1485 O O . GLY A 1 193 ? -11.958 2.663 -15.593 1.00 97.31 193 GLY A O 1
ATOM 1486 N N . MET A 1 194 ? -10.132 1.722 -16.484 1.00 97.69 194 MET A N 1
ATOM 1487 C CA . MET A 1 194 ? -10.886 0.672 -17.182 1.00 97.69 194 MET A CA 1
ATOM 1488 C C . MET A 1 194 ? -11.473 -0.397 -16.255 1.00 97.69 194 MET A C 1
ATOM 1490 O O . MET A 1 194 ? -12.288 -1.189 -16.721 1.00 97.69 194 MET A O 1
ATOM 1494 N N . ALA A 1 195 ? -11.097 -0.424 -14.972 1.00 97.06 195 ALA A N 1
ATOM 1495 C CA . ALA A 1 195 ? -11.674 -1.333 -13.983 1.00 97.06 195 ALA A CA 1
ATOM 1496 C C . ALA A 1 195 ? -13.132 -0.988 -13.632 1.00 97.06 195 ALA A C 1
ATOM 1498 O O . ALA A 1 195 ? -13.865 -1.841 -13.134 1.00 97.06 195 ALA A O 1
ATOM 1499 N N . ALA A 1 196 ? -13.548 0.258 -13.884 1.00 97.00 196 ALA A N 1
ATOM 1500 C CA . ALA A 1 196 ? -14.916 0.727 -13.669 1.00 97.00 196 ALA A CA 1
ATOM 1501 C C . ALA A 1 196 ? -15.926 0.133 -14.667 1.00 97.00 196 ALA A C 1
ATOM 1503 O O . ALA A 1 196 ? -17.126 0.154 -14.413 1.00 97.00 196 ALA A O 1
ATOM 1504 N N . ILE A 1 197 ? -15.454 -0.374 -15.810 1.00 96.12 197 ILE A N 1
ATOM 1505 C CA . ILE A 1 197 ? -16.302 -0.948 -16.855 1.00 96.12 197 ILE A CA 1
ATOM 1506 C C . ILE A 1 197 ? -16.432 -2.449 -16.597 1.00 96.12 197 ILE A C 1
ATOM 1508 O O . ILE A 1 197 ? -15.446 -3.188 -16.641 1.00 96.12 197 ILE A O 1
ATOM 1512 N N . GLU A 1 198 ? -17.652 -2.908 -16.340 1.00 91.88 198 GLU A N 1
ATOM 1513 C CA . 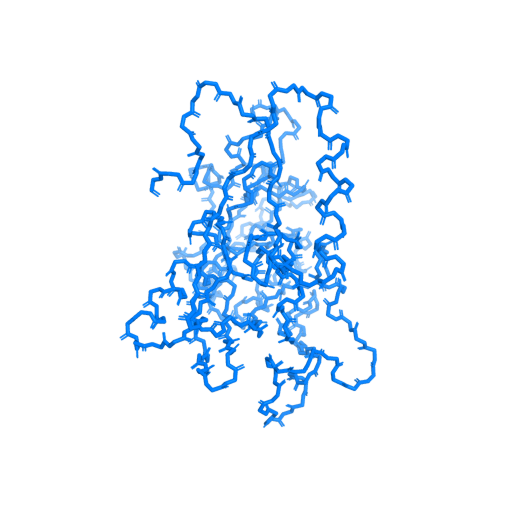GLU A 1 198 ? -17.937 -4.323 -16.119 1.00 91.88 198 GLU A CA 1
ATOM 1514 C C . GLU A 1 198 ? -17.516 -5.176 -17.330 1.00 91.88 198 GLU A C 1
ATOM 1516 O O . GLU A 1 198 ? -17.738 -4.808 -18.483 1.00 91.88 198 GLU A O 1
ATOM 1521 N N . GLY A 1 199 ? -16.854 -6.308 -17.071 1.00 89.94 199 GLY A N 1
ATOM 1522 C CA . GLY A 1 199 ? -16.344 -7.201 -18.119 1.00 89.94 199 GLY A CA 1
ATOM 1523 C C . GLY A 1 199 ? -15.127 -6.677 -18.895 1.00 89.94 199 GLY A C 1
ATOM 1524 O O . GLY A 1 199 ? -14.685 -7.324 -19.843 1.00 89.94 199 GLY A O 1
ATOM 1525 N N . SER A 1 200 ? -14.560 -5.530 -18.515 1.00 93.06 200 SER A N 1
ATOM 1526 C CA . SER A 1 200 ? -13.367 -4.979 -19.160 1.00 93.06 200 SER A CA 1
ATOM 1527 C C . SER A 1 200 ? -12.144 -5.878 -18.969 1.00 93.06 200 SER A C 1
ATOM 1529 O O . SER A 1 200 ? -11.654 -6.062 -17.858 1.00 93.06 200 SER A O 1
ATOM 1531 N N . GLY A 1 201 ? -11.578 -6.362 -20.077 1.00 91.88 201 GLY A N 1
ATOM 1532 C CA . GLY A 1 201 ? -10.268 -7.024 -20.096 1.00 91.88 201 GLY A CA 1
ATOM 1533 C C . GLY A 1 201 ? -9.081 -6.053 -20.056 1.00 91.88 201 GLY A C 1
ATOM 1534 O O . GLY A 1 201 ? -7.955 -6.471 -20.309 1.00 91.88 201 GLY A O 1
ATOM 1535 N N . ALA A 1 202 ? -9.334 -4.759 -19.816 1.00 95.69 202 ALA A N 1
ATOM 1536 C CA . ALA A 1 202 ? -8.348 -3.683 -19.915 1.00 95.69 202 ALA A CA 1
ATOM 1537 C C . ALA A 1 202 ? -7.976 -3.041 -18.561 1.00 95.69 202 ALA A C 1
ATOM 1539 O O . ALA A 1 202 ? -7.302 -2.007 -18.562 1.00 95.69 202 ALA A O 1
ATOM 1540 N N . TRP A 1 203 ? -8.401 -3.618 -17.422 1.00 96.44 203 TRP A N 1
ATOM 1541 C CA . TRP A 1 203 ? -8.135 -3.097 -16.066 1.00 96.44 203 TRP A CA 1
ATOM 1542 C C . TRP A 1 203 ? -6.653 -2.735 -15.886 1.00 96.44 203 TRP A C 1
ATOM 1544 O O . TRP A 1 203 ? -6.314 -1.575 -15.639 1.00 96.44 203 TRP A O 1
ATOM 1554 N N . ALA A 1 204 ? -5.757 -3.707 -16.056 1.00 96.75 204 ALA A N 1
ATOM 1555 C CA . ALA A 1 204 ? -4.323 -3.529 -15.834 1.00 96.75 204 ALA A CA 1
ATOM 1556 C C . ALA A 1 204 ? -3.573 -2.948 -17.056 1.00 96.75 204 ALA A C 1
ATOM 1558 O O . ALA A 1 204 ? -2.357 -2.763 -17.005 1.00 96.75 204 ALA A O 1
ATOM 1559 N N . GLN A 1 205 ? -4.278 -2.673 -18.158 1.00 95.00 205 GLN A N 1
ATOM 1560 C CA . GLN A 1 205 ? -3.697 -2.286 -19.446 1.00 95.00 205 GLN A CA 1
ATOM 1561 C C . GLN A 1 205 ? -3.797 -0.776 -19.699 1.00 95.00 205 GLN A C 1
ATOM 1563 O O . GLN A 1 205 ? -2.831 -0.173 -20.175 1.00 95.00 205 GLN A O 1
ATOM 1568 N N . TYR A 1 206 ? -4.938 -0.154 -19.378 1.00 96.06 206 TYR A N 1
ATOM 1569 C CA . TYR A 1 206 ? -5.176 1.271 -19.621 1.00 96.06 206 TYR A CA 1
ATOM 1570 C C . TYR A 1 206 ? -5.678 1.990 -18.353 1.00 96.06 206 TYR A C 1
ATOM 1572 O O . TYR A 1 206 ? -6.822 1.786 -17.939 1.00 96.06 206 TYR A O 1
ATOM 1580 N N . PRO A 1 207 ? -4.861 2.872 -17.743 1.00 95.25 207 PRO A N 1
ATOM 1581 C CA . PRO A 1 207 ? -5.155 3.423 -16.419 1.00 95.25 207 PRO A CA 1
ATOM 1582 C C . PRO A 1 207 ? -6.222 4.524 -16.434 1.00 95.25 207 PRO A C 1
ATOM 1584 O O . PRO A 1 207 ? -6.847 4.787 -15.412 1.00 95.25 207 PRO A O 1
ATOM 1587 N N . TYR A 1 208 ? -6.440 5.189 -17.574 1.00 96.31 208 TYR A N 1
ATOM 1588 C CA . TYR A 1 208 ? -7.204 6.440 -17.599 1.00 96.31 208 TYR A CA 1
ATOM 1589 C C . TYR A 1 208 ? -8.723 6.235 -17.620 1.00 96.31 208 TYR A C 1
ATOM 1591 O O . TYR A 1 208 ? -9.439 7.005 -16.987 1.00 96.31 208 TYR A O 1
ATOM 1599 N N . GLY A 1 209 ? -9.218 5.190 -18.291 1.00 94.62 209 GLY A N 1
ATOM 1600 C CA . GLY A 1 209 ? -10.660 4.961 -18.434 1.00 94.62 209 GLY A CA 1
ATOM 1601 C C . GLY A 1 209 ? -11.371 6.099 -19.174 1.00 94.62 209 GLY A C 1
ATOM 1602 O O . GLY A 1 209 ? -10.839 6.642 -20.142 1.00 94.62 209 GLY A O 1
ATOM 1603 N N . LEU A 1 210 ? -12.576 6.448 -18.716 1.00 94.94 210 LEU A N 1
ATOM 1604 C CA . LEU A 1 210 ? -13.387 7.548 -19.240 1.00 94.94 210 LEU A CA 1
ATOM 1605 C C . LEU A 1 210 ? -13.662 8.579 -18.135 1.00 94.94 210 LEU A C 1
ATOM 1607 O O . LEU A 1 210 ? -14.040 8.211 -17.026 1.00 94.94 210 LEU A O 1
ATOM 1611 N N . GLY A 1 211 ? -13.539 9.869 -18.460 1.00 96.69 211 GLY A N 1
ATOM 1612 C CA . GLY A 1 211 ? -13.787 10.965 -17.519 1.00 96.69 211 GLY A CA 1
ATOM 1613 C C . GLY A 1 211 ? -12.555 11.332 -16.679 1.00 96.69 211 GLY A C 1
ATOM 1614 O O . GLY A 1 211 ? -11.424 11.156 -17.138 1.00 96.69 211 GLY A O 1
ATOM 1615 N N . PRO A 1 212 ? -12.745 11.904 -15.475 1.00 97.19 212 PRO A N 1
ATOM 1616 C CA . PRO A 1 212 ? -11.637 12.274 -14.603 1.00 97.19 212 PRO A CA 1
ATOM 1617 C C . PRO A 1 212 ? -10.785 11.065 -14.196 1.00 97.19 212 PRO A C 1
ATOM 1619 O O . PRO A 1 212 ? -11.283 10.076 -13.661 1.00 97.19 212 PRO A O 1
ATOM 1622 N N . HIS A 1 213 ? -9.471 11.174 -14.378 1.00 96.31 213 HIS A N 1
ATOM 1623 C CA . HIS A 1 213 ? -8.524 10.160 -13.925 1.00 96.31 2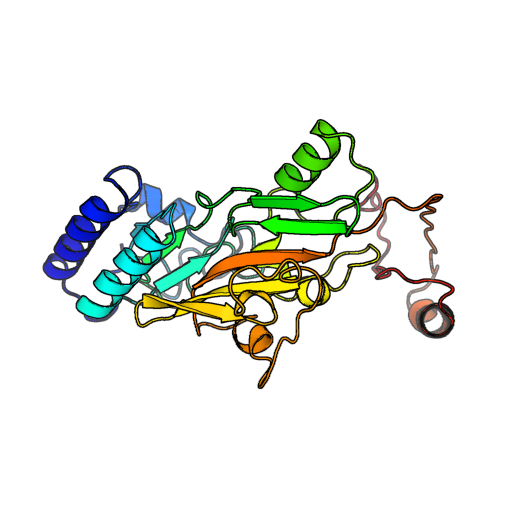13 HIS A CA 1
ATOM 1624 C C . HIS A 1 213 ? -8.173 10.377 -12.443 1.00 96.31 213 HIS A C 1
ATOM 1626 O O . HIS A 1 213 ? -7.219 11.079 -12.104 1.00 96.31 213 HIS A O 1
ATOM 1632 N N . VAL A 1 214 ? -8.967 9.772 -11.556 1.00 96.75 214 VAL A N 1
ATOM 1633 C CA . VAL A 1 214 ? -8.898 9.985 -10.095 1.00 96.75 214 VAL A CA 1
ATOM 1634 C C . VAL A 1 214 ? -7.917 9.072 -9.355 1.00 96.75 214 VAL A C 1
ATOM 1636 O O . VAL A 1 214 ? -7.728 9.240 -8.157 1.00 96.75 214 VAL A O 1
ATOM 1639 N N . GLN A 1 215 ? -7.252 8.130 -10.036 1.00 97.38 215 GLN A N 1
ATOM 1640 C CA . GLN A 1 215 ? -6.347 7.155 -9.402 1.00 97.38 215 GLN A CA 1
ATOM 1641 C C . GLN A 1 215 ? -5.316 7.815 -8.468 1.00 97.38 215 GLN A C 1
ATOM 1643 O O . GLN A 1 215 ? -5.073 7.328 -7.368 1.00 97.38 215 GLN A O 1
ATOM 1648 N N . GLY A 1 216 ? -4.754 8.955 -8.887 1.00 97.19 216 GLY A N 1
ATOM 1649 C CA . GLY A 1 216 ? -3.727 9.674 -8.124 1.00 97.19 216 GLY A CA 1
ATOM 1650 C C . GLY A 1 216 ? -4.211 10.283 -6.819 1.00 97.19 216 GLY A C 1
ATOM 1651 O O . GLY A 1 216 ? -3.381 10.553 -5.956 1.00 97.19 216 GLY A O 1
ATOM 1652 N N . MET A 1 217 ? -5.525 10.451 -6.653 1.00 97.81 217 MET A N 1
ATOM 1653 C CA . MET A 1 217 ? -6.106 10.915 -5.397 1.00 97.81 217 MET A CA 1
ATOM 1654 C C . MET A 1 217 ? -5.964 9.879 -4.285 1.00 97.81 217 MET A C 1
ATOM 1656 O O . MET A 1 217 ? -5.979 10.283 -3.138 1.00 97.81 217 MET A O 1
ATOM 1660 N N . PHE A 1 218 ? -5.797 8.589 -4.607 1.00 98.31 218 PHE A N 1
ATOM 1661 C CA . PHE A 1 218 ? -5.678 7.503 -3.625 1.00 98.31 218 PHE A CA 1
ATOM 1662 C C . PHE A 1 218 ? -4.227 7.158 -3.251 1.00 98.31 218 PHE A C 1
ATOM 1664 O O . PHE A 1 218 ? -3.986 6.244 -2.470 1.00 98.31 218 PHE A O 1
ATOM 1671 N N . SER A 1 219 ? -3.245 7.870 -3.807 1.00 98.19 219 SER A N 1
ATOM 1672 C CA . SER A 1 219 ? -1.819 7.678 -3.523 1.00 98.19 219 SER A CA 1
ATOM 1673 C C . SER A 1 219 ? -1.333 8.734 -2.532 1.00 98.19 219 SER A C 1
ATOM 1675 O O . SER A 1 219 ? -1.570 9.919 -2.766 1.00 98.19 219 SER A O 1
ATOM 1677 N N . GLN A 1 220 ? -0.637 8.310 -1.467 1.00 97.81 220 GLN A N 1
ATOM 1678 C CA . GLN A 1 220 ? -0.211 9.172 -0.349 1.00 97.81 220 GLN A CA 1
ATOM 1679 C C . GLN A 1 220 ? -1.377 10.015 0.204 1.00 97.81 220 GLN A C 1
ATOM 1681 O O . GLN A 1 220 ? -1.289 11.233 0.356 1.00 97.81 220 GLN A O 1
ATOM 1686 N N . SER A 1 221 ? -2.514 9.358 0.435 1.00 97.81 221 SER A N 1
ATOM 1687 C CA . SER A 1 221 ? -3.783 9.990 0.804 1.00 97.81 221 SER A CA 1
ATOM 1688 C C . SER A 1 221 ? -4.550 9.127 1.801 1.00 97.81 221 SER A C 1
ATOM 1690 O O . SER A 1 221 ? -4.215 7.964 2.009 1.00 97.81 221 SER A O 1
ATOM 1692 N N . ASN A 1 222 ? -5.640 9.667 2.334 1.00 98.00 222 ASN A N 1
ATOM 1693 C CA . ASN A 1 222 ? -6.575 8.973 3.215 1.00 98.00 222 ASN A CA 1
ATOM 1694 C C . ASN A 1 222 ? -8.016 8.964 2.662 1.00 98.00 222 ASN A C 1
ATOM 1696 O O . ASN A 1 222 ? -8.970 8.862 3.428 1.00 98.00 222 ASN A O 1
ATOM 1700 N N . TYR A 1 223 ? -8.196 9.080 1.340 1.00 98.44 223 TYR A N 1
ATOM 1701 C CA . TYR A 1 223 ? -9.529 9.147 0.717 1.00 98.44 223 TYR A CA 1
ATOM 1702 C C . TYR A 1 223 ? -10.211 7.787 0.511 1.00 98.44 223 TYR A C 1
ATOM 1704 O O . TYR A 1 223 ? -11.353 7.741 0.057 1.00 98.44 223 TYR A O 1
ATOM 1712 N N . GLY A 1 224 ? -9.539 6.681 0.828 1.00 98.50 224 GLY A N 1
ATOM 1713 C CA . GLY A 1 224 ? -10.112 5.342 0.761 1.00 98.50 224 GLY A CA 1
ATOM 1714 C C . GLY A 1 224 ? -9.073 4.249 0.985 1.00 98.50 224 GLY A C 1
ATOM 1715 O O . GLY A 1 224 ? -7.870 4.509 1.006 1.00 98.50 224 GLY A O 1
ATOM 1716 N N . ILE A 1 225 ? -9.550 3.018 1.140 1.00 98.88 225 ILE A N 1
ATOM 1717 C CA . ILE A 1 225 ? -8.729 1.825 1.348 1.00 98.88 225 ILE A CA 1
ATOM 1718 C C . ILE A 1 225 ? -8.660 1.038 0.043 1.00 98.88 225 ILE A C 1
ATOM 1720 O O . ILE A 1 225 ? -9.670 0.528 -0.439 1.00 98.88 225 ILE A O 1
ATOM 1724 N N . VAL A 1 226 ? -7.465 0.924 -0.534 1.00 98.88 226 VAL A N 1
ATOM 1725 C CA . VAL A 1 226 ? -7.249 0.175 -1.778 1.00 98.88 226 VAL A CA 1
ATOM 1726 C C . VAL A 1 226 ? -7.250 -1.331 -1.498 1.00 98.88 226 VAL A C 1
ATOM 1728 O O . VAL A 1 226 ? -6.422 -1.826 -0.734 1.00 98.88 226 VAL A O 1
ATOM 1731 N N . THR A 1 227 ? -8.153 -2.069 -2.143 1.00 98.88 227 THR A N 1
ATOM 1732 C CA . THR A 1 227 ? -8.357 -3.514 -1.934 1.00 98.88 227 THR A CA 1
ATOM 1733 C C . THR A 1 227 ? -7.897 -4.379 -3.102 1.00 98.88 227 THR A C 1
ATOM 1735 O O . THR A 1 227 ? -7.639 -5.566 -2.901 1.00 98.88 227 THR A O 1
ATOM 1738 N N . LYS A 1 228 ? -7.770 -3.822 -4.313 1.00 98.75 228 LYS A N 1
ATOM 1739 C CA . LYS A 1 228 ? -7.181 -4.495 -5.487 1.00 98.75 228 LYS A CA 1
ATOM 1740 C C . LYS A 1 228 ? -6.495 -3.486 -6.392 1.00 98.75 228 LYS A C 1
ATOM 1742 O O . LYS A 1 228 ? -6.969 -2.359 -6.520 1.00 98.75 228 LYS A O 1
ATOM 1747 N N . VAL A 1 229 ? -5.425 -3.897 -7.064 1.00 98.44 229 VAL A N 1
ATOM 1748 C CA . VAL A 1 229 ? -4.701 -3.050 -8.022 1.00 98.44 229 VAL A CA 1
ATOM 1749 C C . VAL A 1 229 ? -4.237 -3.859 -9.224 1.00 98.44 229 VAL A C 1
ATOM 1751 O O . VAL A 1 229 ? -3.708 -4.960 -9.066 1.00 98.44 229 VAL A O 1
ATOM 1754 N N . GLY A 1 230 ? -4.401 -3.298 -10.422 1.00 98.31 230 GLY A N 1
ATOM 1755 C CA . GLY A 1 230 ? -3.708 -3.774 -11.614 1.00 98.31 230 GLY A CA 1
ATOM 1756 C C . GLY A 1 230 ? -2.284 -3.219 -11.669 1.00 98.31 230 GLY A C 1
ATOM 1757 O O . GLY A 1 230 ? -2.056 -2.038 -11.415 1.00 98.31 230 GLY A O 1
ATOM 1758 N N . VAL A 1 231 ? -1.308 -4.059 -11.997 1.00 97.62 231 VAL A N 1
ATOM 1759 C CA . VAL A 1 231 ? 0.116 -3.706 -12.033 1.00 97.62 231 VAL A CA 1
ATOM 1760 C C . VAL A 1 231 ? 0.719 -4.170 -13.349 1.00 97.62 231 VAL A C 1
ATOM 1762 O O . VAL A 1 231 ? 0.559 -5.325 -13.745 1.00 97.62 231 VAL A O 1
ATOM 1765 N N . ARG A 1 232 ? 1.444 -3.276 -14.018 1.00 97.25 232 ARG A N 1
ATOM 1766 C CA . ARG A 1 232 ? 2.269 -3.602 -15.180 1.00 97.25 232 ARG A CA 1
ATOM 1767 C C . ARG A 1 232 ? 3.598 -4.195 -14.732 1.00 97.25 232 ARG A C 1
ATOM 1769 O O . ARG A 1 232 ? 4.306 -3.636 -13.895 1.00 97.25 232 ARG A O 1
ATOM 1776 N N . LEU A 1 233 ? 3.934 -5.325 -15.327 1.00 97.06 233 LEU A N 1
ATOM 1777 C CA . LEU A 1 233 ? 5.170 -6.065 -15.134 1.00 97.06 233 LEU A CA 1
ATOM 1778 C C . LEU A 1 233 ? 6.131 -5.781 -16.287 1.00 97.06 233 LEU A C 1
ATOM 1780 O O . LEU A 1 233 ? 5.792 -5.126 -17.272 1.00 97.06 233 LEU A O 1
ATOM 1784 N N . ILE A 1 234 ? 7.358 -6.261 -16.145 1.00 95.19 234 ILE A N 1
ATOM 1785 C CA . ILE A 1 234 ? 8.396 -6.125 -17.160 1.00 95.19 234 ILE A CA 1
ATOM 1786 C C . ILE A 1 234 ? 8.456 -7.446 -17.925 1.00 95.19 234 ILE A C 1
ATOM 1788 O O . ILE A 1 234 ? 8.548 -8.510 -17.317 1.00 95.19 234 ILE A O 1
ATOM 1792 N N . GLN A 1 235 ? 8.414 -7.414 -19.254 1.00 94.81 235 GLN A N 1
ATOM 1793 C CA . GLN A 1 235 ? 8.720 -8.615 -20.034 1.00 94.81 235 GLN A CA 1
ATOM 1794 C C . GLN A 1 235 ? 10.196 -8.967 -19.857 1.00 94.81 235 GLN A C 1
ATOM 1796 O O . GLN A 1 235 ? 11.051 -8.086 -19.937 1.00 94.81 235 GLN A O 1
ATOM 1801 N N . HIS A 1 236 ? 10.501 -10.247 -19.638 1.00 92.69 236 HIS A N 1
ATOM 1802 C CA . HIS A 1 236 ? 11.878 -10.713 -19.503 1.00 92.69 236 HIS A CA 1
ATOM 1803 C C . HIS A 1 236 ? 12.691 -10.275 -20.734 1.00 92.69 236 HIS A C 1
ATOM 1805 O O . HIS A 1 236 ? 12.453 -10.796 -21.834 1.00 92.69 236 HIS A O 1
ATOM 1811 N N . PRO A 1 237 ? 13.681 -9.376 -20.582 1.00 90.00 237 PRO A N 1
ATOM 1812 C CA . PRO A 1 237 ? 14.424 -8.862 -21.719 1.00 90.00 237 PRO A CA 1
ATOM 1813 C C . PRO A 1 237 ? 15.314 -9.963 -22.317 1.00 90.00 237 PRO A C 1
ATOM 1815 O O . PRO A 1 237 ? 15.731 -10.878 -21.603 1.00 90.00 237 PRO A O 1
ATOM 1818 N N . PRO A 1 238 ? 15.641 -9.913 -23.619 1.00 91.31 238 PRO A N 1
ATOM 1819 C CA . PRO A 1 238 ? 16.532 -10.898 -24.236 1.00 91.31 238 PRO A CA 1
ATOM 1820 C C . PRO A 1 238 ? 17.961 -10.838 -23.671 1.00 91.31 238 PRO A C 1
ATOM 1822 O O . PRO A 1 238 ? 18.680 -11.831 -23.717 1.00 91.31 238 PRO A O 1
ATOM 1825 N N . ALA A 1 239 ? 18.364 -9.688 -23.123 1.00 91.62 239 ALA A N 1
ATOM 1826 C CA . ALA A 1 239 ? 19.643 -9.491 -22.458 1.00 91.62 239 ALA A CA 1
ATOM 1827 C C . ALA A 1 239 ? 19.509 -8.469 -21.320 1.00 91.62 239 ALA A C 1
ATOM 1829 O O . ALA A 1 239 ? 18.687 -7.557 -21.384 1.00 91.62 239 ALA A O 1
ATOM 1830 N N . PHE A 1 240 ? 20.355 -8.603 -20.301 1.00 89.44 240 PHE A N 1
ATOM 1831 C CA . PHE A 1 240 ? 20.471 -7.664 -19.189 1.00 89.44 240 PHE A CA 1
ATOM 1832 C C . PHE A 1 240 ? 21.947 -7.454 -18.851 1.00 89.44 240 PHE A C 1
ATOM 1834 O O . PHE A 1 240 ? 22.726 -8.409 -18.833 1.00 89.44 240 PHE A O 1
ATOM 1841 N N . ARG A 1 241 ? 22.336 -6.205 -18.577 1.00 89.50 241 ARG A N 1
ATOM 1842 C CA . ARG A 1 241 ? 23.691 -5.848 -18.147 1.00 89.50 241 ARG A CA 1
ATOM 1843 C C . ARG A 1 241 ? 23.617 -4.860 -16.991 1.00 89.50 241 ARG A C 1
ATOM 1845 O O . ARG A 1 241 ? 23.022 -3.799 -17.129 1.00 89.50 241 ARG A O 1
ATOM 1852 N N . SER A 1 242 ? 24.292 -5.190 -15.893 1.00 88.38 242 SER A N 1
ATOM 1853 C CA . SER A 1 242 ? 24.565 -4.254 -14.801 1.00 88.38 242 SER A CA 1
ATOM 1854 C C . SER A 1 242 ? 25.963 -3.654 -14.968 1.00 88.38 242 SER A C 1
ATOM 1856 O O . SER A 1 242 ? 26.861 -4.288 -15.531 1.00 88.38 242 SER A O 1
ATOM 1858 N N . SER A 1 243 ? 26.158 -2.406 -14.552 1.00 88.94 243 SER A N 1
ATOM 1859 C CA . SER A 1 243 ? 27.454 -1.721 -14.601 1.00 88.94 243 SER A CA 1
ATOM 1860 C C . SER A 1 243 ? 27.590 -0.749 -13.434 1.00 88.94 243 SER A C 1
ATOM 1862 O O . SER A 1 243 ? 26.618 -0.116 -13.032 1.00 88.94 243 SER A O 1
ATOM 1864 N N . LEU A 1 244 ? 28.808 -0.639 -12.904 1.00 90.25 244 LEU A N 1
ATOM 1865 C CA . LEU A 1 244 ? 29.177 0.281 -11.833 1.00 90.25 244 LEU A CA 1
ATOM 1866 C C . LEU A 1 244 ? 30.200 1.275 -12.380 1.00 90.25 244 LEU A C 1
ATOM 1868 O O . LEU A 1 244 ? 31.199 0.870 -12.972 1.00 90.25 244 LEU A O 1
ATOM 1872 N N . VAL A 1 245 ? 29.951 2.563 -12.161 1.00 90.12 245 VAL A N 1
ATOM 1873 C CA . VAL A 1 245 ? 30.889 3.645 -12.471 1.00 90.12 245 VAL A CA 1
ATOM 1874 C C . VAL A 1 245 ? 31.287 4.292 -11.153 1.00 90.12 245 VAL A C 1
ATOM 1876 O O . VAL A 1 245 ? 30.420 4.678 -10.374 1.00 90.12 245 VAL A O 1
ATOM 1879 N N . ILE A 1 246 ? 32.592 4.373 -10.895 1.00 90.12 246 ILE A N 1
ATOM 1880 C CA . ILE A 1 246 ? 33.140 4.980 -9.681 1.00 90.12 246 ILE A CA 1
ATOM 1881 C C . ILE A 1 246 ? 33.775 6.311 -10.068 1.00 90.12 246 ILE A C 1
ATOM 1883 O O . ILE A 1 246 ? 34.707 6.352 -10.871 1.00 90.12 246 ILE A O 1
ATOM 1887 N N . ALA A 1 247 ? 33.253 7.385 -9.486 1.00 86.75 247 ALA A N 1
ATOM 1888 C CA . ALA A 1 247 ? 33.879 8.697 -9.489 1.00 86.75 247 ALA A CA 1
ATOM 1889 C C . ALA A 1 247 ? 34.920 8.746 -8.352 1.00 86.75 247 ALA A C 1
ATOM 1891 O O . ALA A 1 247 ? 34.564 8.431 -7.214 1.00 86.75 247 ALA A O 1
ATOM 1892 N N . PRO A 1 248 ? 36.193 9.076 -8.633 1.00 86.69 248 PRO A N 1
ATOM 1893 C CA . PRO A 1 248 ? 37.244 9.049 -7.619 1.00 86.69 248 PRO A CA 1
ATOM 1894 C C . PRO A 1 248 ? 37.112 10.181 -6.594 1.00 86.69 248 PRO A C 1
ATOM 1896 O O . PRO A 1 248 ? 37.484 9.979 -5.440 1.00 86.69 248 PRO A O 1
ATOM 1899 N N . ASN A 1 249 ? 36.577 11.340 -6.992 1.00 89.81 249 ASN A N 1
ATOM 1900 C CA . ASN A 1 249 ? 36.382 12.488 -6.109 1.00 89.81 249 ASN A CA 1
ATOM 1901 C C . ASN A 1 249 ? 34.897 12.847 -5.995 1.00 89.81 249 ASN A C 1
ATOM 1903 O O . ASN A 1 249 ? 34.098 12.567 -6.891 1.00 89.81 249 ASN A O 1
ATOM 1907 N N . ASN A 1 250 ? 34.521 13.518 -4.906 1.00 88.56 250 ASN A N 1
ATOM 1908 C CA . ASN A 1 250 ? 33.136 13.944 -4.696 1.00 88.56 250 ASN A CA 1
ATOM 1909 C C . ASN A 1 250 ? 32.689 14.964 -5.752 1.00 88.56 250 ASN A C 1
ATOM 1911 O O . ASN A 1 250 ? 31.536 14.954 -6.171 1.00 88.56 250 ASN A O 1
ATOM 1915 N N . GLU A 1 251 ? 33.600 15.820 -6.210 1.00 92.25 251 GLU A N 1
ATOM 1916 C CA . GLU A 1 251 ? 33.364 16.872 -7.198 1.00 92.25 251 GLU A CA 1
ATOM 1917 C C . GLU A 1 251 ? 32.984 16.307 -8.577 1.00 92.25 251 GLU A C 1
ATOM 1919 O O . GLU A 1 251 ? 32.257 16.952 -9.338 1.00 92.25 251 GLU A O 1
ATOM 1924 N N . ASP A 1 252 ? 33.391 15.068 -8.872 1.00 92.25 252 ASP A N 1
ATOM 1925 C CA . ASP A 1 252 ? 33.088 14.380 -10.130 1.00 92.25 252 ASP A CA 1
ATOM 1926 C C . ASP A 1 252 ? 31.594 14.014 -10.258 1.00 92.25 252 A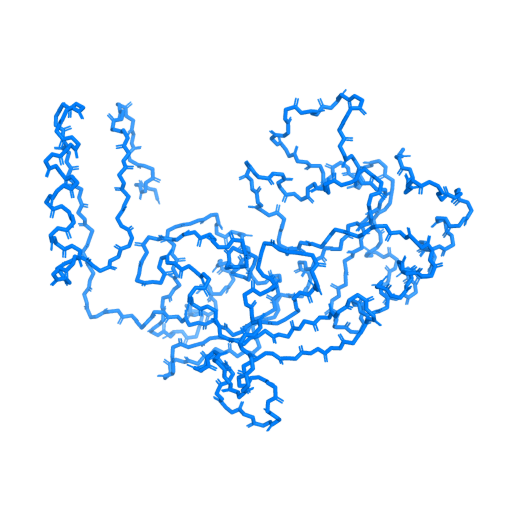SP A C 1
ATOM 1928 O O . ASP A 1 252 ? 31.130 13.647 -11.343 1.00 92.25 252 ASP A O 1
ATOM 1932 N N . ILE A 1 253 ? 30.800 14.177 -9.189 1.00 91.81 253 ILE A N 1
ATOM 1933 C CA . ILE A 1 253 ? 29.339 14.026 -9.234 1.00 91.81 253 ILE A CA 1
ATOM 1934 C C . ILE A 1 253 ? 28.697 14.945 -10.279 1.00 91.81 253 ILE A C 1
ATOM 1936 O O . ILE A 1 253 ? 27.745 14.543 -10.947 1.00 91.81 253 ILE A O 1
ATOM 1940 N N . VAL A 1 254 ? 29.233 16.155 -10.468 1.00 94.00 254 VAL A N 1
ATOM 1941 C CA . VAL A 1 254 ? 28.688 17.151 -11.401 1.00 94.00 254 VAL A CA 1
ATOM 1942 C C . VAL A 1 254 ? 28.805 16.677 -12.858 1.00 94.00 254 VAL A C 1
ATOM 1944 O O . VAL A 1 254 ? 27.764 16.484 -13.498 1.00 94.00 254 VAL A O 1
ATOM 1947 N N . PRO A 1 255 ? 30.012 16.405 -13.401 1.00 94.88 255 PRO A N 1
ATOM 1948 C CA . PRO A 1 255 ? 30.140 15.887 -14.763 1.00 94.88 255 PRO A CA 1
ATOM 1949 C C . PRO A 1 255 ? 29.488 14.504 -14.942 1.00 94.88 255 PRO A C 1
ATOM 1951 O O . PRO A 1 255 ? 29.008 14.189 -16.039 1.00 94.88 255 PRO A O 1
ATOM 1954 N N . MET A 1 256 ? 29.415 13.685 -13.884 1.00 93.19 256 MET A N 1
ATOM 1955 C CA . MET A 1 256 ? 28.716 12.398 -13.917 1.00 93.19 256 MET A CA 1
ATOM 1956 C C . MET A 1 256 ? 27.205 12.571 -14.119 1.00 93.19 256 MET A C 1
ATOM 1958 O O . MET A 1 256 ? 26.640 11.922 -15.001 1.00 93.19 256 MET A O 1
ATOM 1962 N N . ILE A 1 257 ? 26.554 13.471 -13.373 1.00 94.19 257 ILE A N 1
ATOM 1963 C CA . ILE A 1 257 ? 25.126 13.783 -13.543 1.00 94.19 257 ILE A CA 1
ATOM 1964 C C . ILE A 1 257 ? 24.861 14.350 -14.940 1.00 94.19 257 ILE A C 1
ATOM 1966 O O . ILE A 1 257 ? 23.910 13.929 -15.602 1.00 94.19 257 ILE A O 1
ATOM 1970 N N . ASP A 1 258 ? 25.709 15.259 -15.430 1.00 95.94 258 ASP A N 1
ATOM 1971 C CA . ASP A 1 258 ? 25.555 15.837 -16.768 1.00 95.94 258 ASP A CA 1
ATOM 1972 C C . ASP A 1 258 ? 25.634 14.781 -17.877 1.00 95.94 258 ASP A C 1
ATOM 1974 O O . ASP A 1 258 ? 24.870 14.834 -18.849 1.00 95.94 258 ASP A O 1
ATOM 1978 N N . THR A 1 259 ? 26.541 13.815 -17.729 1.00 95.12 259 THR A N 1
ATOM 1979 C CA . THR A 1 259 ? 26.695 12.689 -18.657 1.00 95.12 259 THR A CA 1
ATOM 1980 C C . THR A 1 259 ? 25.505 11.741 -18.561 1.00 95.12 259 THR A C 1
ATOM 1982 O O . THR A 1 259 ? 24.892 11.419 -19.581 1.00 95.12 259 THR A O 1
ATOM 1985 N N . LEU A 1 260 ? 25.116 11.354 -17.344 1.00 94.50 260 LEU A N 1
ATOM 1986 C CA . LEU A 1 260 ? 23.971 10.482 -17.098 1.00 94.50 260 LEU A CA 1
ATOM 1987 C C . LEU A 1 260 ? 22.678 11.080 -17.658 1.00 94.50 260 LEU A C 1
ATOM 1989 O O . LEU A 1 260 ? 21.914 10.372 -18.308 1.00 94.50 260 LEU A O 1
ATOM 1993 N N . ARG A 1 261 ? 22.449 12.387 -17.482 1.00 95.62 261 ARG A N 1
ATOM 1994 C CA . ARG A 1 261 ? 21.294 13.090 -18.057 1.00 95.62 261 ARG A CA 1
ATOM 1995 C C . ARG A 1 261 ? 21.227 12.903 -19.572 1.00 95.62 261 ARG A C 1
ATOM 1997 O O . ARG A 1 261 ? 20.154 12.603 -20.087 1.00 95.62 261 ARG A O 1
ATOM 2004 N N . LYS A 1 262 ? 22.349 13.055 -20.287 1.00 96.62 262 LYS A N 1
ATOM 2005 C CA . LYS A 1 262 ? 22.398 12.858 -21.749 1.00 96.62 262 LYS A CA 1
ATOM 2006 C C . LYS A 1 262 ? 22.072 11.413 -22.129 1.00 96.62 262 LYS A C 1
ATOM 2008 O O . LYS A 1 262 ? 21.295 11.198 -23.052 1.00 96.62 262 LYS A O 1
ATOM 2013 N N . LEU A 1 263 ? 22.614 10.438 -21.396 1.00 95.31 263 LEU A N 1
ATOM 2014 C CA . LEU A 1 263 ? 22.355 9.014 -21.635 1.00 95.31 263 LEU A CA 1
ATOM 2015 C C . LEU A 1 263 ? 20.890 8.633 -21.371 1.00 95.31 263 LEU A C 1
ATOM 2017 O O . LEU A 1 263 ? 20.302 7.903 -22.164 1.00 95.31 263 LEU A O 1
ATOM 2021 N N . ARG A 1 264 ? 20.289 9.163 -20.298 1.00 93.19 264 ARG A N 1
ATOM 2022 C CA . ARG A 1 264 ? 18.874 8.957 -19.943 1.00 93.19 264 ARG A CA 1
ATOM 2023 C C . ARG A 1 264 ? 17.938 9.582 -20.975 1.00 93.19 264 ARG A C 1
ATOM 2025 O O . ARG A 1 264 ? 17.042 8.914 -21.470 1.00 93.19 264 ARG A O 1
ATOM 2032 N N . LEU A 1 265 ? 18.155 10.853 -21.327 1.00 94.25 265 LEU A N 1
ATOM 2033 C CA . LEU A 1 265 ? 17.326 11.551 -22.319 1.00 94.25 265 LEU A CA 1
ATOM 2034 C C . LEU A 1 265 ? 17.471 10.954 -23.725 1.00 94.25 265 LEU A C 1
ATOM 2036 O O . LEU A 1 265 ? 16.531 11.016 -24.509 1.00 94.25 265 LEU A O 1
ATOM 2040 N N . GLY A 1 266 ? 18.635 10.381 -24.037 1.00 95.31 266 GLY A N 1
ATOM 2041 C CA . GLY A 1 266 ? 18.889 9.687 -25.298 1.00 95.31 266 GLY A CA 1
ATOM 2042 C C . GLY A 1 266 ? 18.396 8.238 -25.352 1.00 95.31 266 GLY A C 1
ATOM 2043 O O . GLY A 1 266 ? 18.584 7.606 -26.386 1.00 95.31 266 GLY A O 1
ATOM 2044 N N . GLY A 1 267 ? 17.821 7.692 -24.272 1.00 91.50 267 GLY A N 1
ATOM 2045 C CA . GLY A 1 267 ? 17.368 6.293 -24.210 1.00 91.50 267 GLY A CA 1
ATOM 2046 C C . GLY A 1 267 ? 18.500 5.256 -24.227 1.00 91.50 267 GLY A C 1
ATOM 2047 O O . GLY A 1 267 ? 18.280 4.084 -24.508 1.00 91.50 267 GLY A O 1
ATOM 2048 N N . ALA A 1 268 ? 19.744 5.672 -23.969 1.00 92.69 268 ALA A N 1
ATOM 2049 C CA . ALA A 1 268 ? 20.868 4.744 -23.834 1.00 92.69 268 ALA A CA 1
ATOM 2050 C C . ALA A 1 268 ? 20.863 4.040 -22.465 1.00 92.69 268 ALA A C 1
ATOM 2052 O O . ALA A 1 268 ? 21.463 2.978 -22.307 1.00 92.69 268 ALA A O 1
ATOM 2053 N N . VAL A 1 269 ? 20.215 4.653 -21.470 1.00 91.31 269 VAL A N 1
ATOM 2054 C CA . VAL A 1 269 ? 20.022 4.112 -20.122 1.00 91.31 269 VAL A CA 1
ATOM 2055 C C . VAL A 1 269 ? 18.569 4.343 -19.717 1.00 91.31 269 VAL A C 1
ATOM 2057 O O . VAL A 1 269 ? 18.166 5.478 -19.462 1.00 91.31 269 VAL A O 1
ATOM 2060 N N . ASP A 1 270 ? 17.784 3.275 -19.618 1.00 85.62 270 ASP A N 1
ATOM 2061 C CA . ASP A 1 270 ? 16.328 3.385 -19.438 1.00 85.62 270 ASP A CA 1
ATOM 2062 C C . ASP A 1 270 ? 15.852 3.141 -18.004 1.00 85.62 270 ASP A C 1
ATOM 2064 O O . ASP A 1 270 ? 14.785 3.623 -17.616 1.00 85.62 270 ASP A O 1
ATOM 2068 N N . ASN A 1 271 ? 16.667 2.496 -17.174 1.00 88.31 271 ASN A N 1
ATOM 2069 C CA . ASN A 1 271 ? 16.317 2.204 -15.791 1.00 88.31 271 ASN A CA 1
ATOM 2070 C C . ASN A 1 271 ? 16.550 3.397 -14.841 1.00 88.31 271 ASN A C 1
ATOM 2072 O O . ASN A 1 271 ? 17.218 4.383 -15.173 1.00 88.31 271 ASN A O 1
ATOM 2076 N N . ALA A 1 272 ? 16.003 3.303 -13.629 1.00 86.19 272 ALA A N 1
ATOM 2077 C CA . ALA A 1 272 ? 16.275 4.262 -12.562 1.00 86.19 272 ALA A CA 1
ATOM 2078 C C . ALA A 1 272 ? 17.678 4.023 -11.966 1.00 86.19 272 ALA A C 1
ATOM 2080 O O . ALA A 1 272 ? 17.896 3.121 -11.159 1.00 86.19 272 ALA A O 1
ATOM 2081 N N . VAL A 1 273 ? 18.653 4.829 -12.401 1.00 89.69 273 VAL A N 1
ATOM 2082 C CA . VAL A 1 273 ? 20.052 4.730 -11.955 1.00 89.69 273 VAL A CA 1
ATOM 2083 C C . VAL A 1 273 ? 20.208 5.214 -10.515 1.00 89.69 273 VAL A C 1
ATOM 2085 O O . VAL A 1 273 ? 19.774 6.310 -10.170 1.00 89.69 273 VAL A O 1
ATOM 2088 N N . SER A 1 274 ? 20.893 4.413 -9.698 1.00 87.62 274 SER A N 1
ATOM 2089 C CA . SER A 1 274 ? 21.279 4.782 -8.336 1.00 87.62 274 SER A CA 1
ATOM 2090 C C . SER A 1 274 ? 22.625 5.501 -8.327 1.00 87.62 274 SER A C 1
ATOM 2092 O O . SER A 1 274 ? 23.599 4.998 -8.886 1.00 87.62 274 SER A O 1
ATOM 2094 N N . LEU A 1 275 ? 22.697 6.630 -7.624 1.00 88.50 275 LEU A N 1
ATOM 2095 C CA . LEU A 1 275 ? 23.936 7.340 -7.309 1.00 88.50 275 LEU A CA 1
ATOM 2096 C C . LEU A 1 275 ? 24.055 7.438 -5.789 1.00 88.50 275 LEU A C 1
ATOM 2098 O O . LEU A 1 275 ? 23.104 7.833 -5.121 1.00 88.50 275 LEU A O 1
ATOM 2102 N N . GLY A 1 276 ? 25.205 7.069 -5.236 1.00 83.12 276 GLY A N 1
ATOM 2103 C CA . GLY A 1 276 ? 25.430 7.108 -3.795 1.00 83.12 276 GLY A CA 1
ATOM 2104 C C . GLY A 1 276 ? 26.916 7.088 -3.451 1.00 83.12 276 GLY A C 1
ATOM 2105 O O . GLY A 1 276 ? 27.732 6.731 -4.306 1.00 83.12 276 GLY A O 1
ATOM 2106 N N . PRO A 1 277 ? 27.280 7.483 -2.221 1.00 77.62 277 PRO A N 1
ATOM 2107 C CA . PRO A 1 277 ? 28.667 7.474 -1.780 1.00 77.62 277 PRO A CA 1
ATOM 2108 C C . PRO A 1 277 ? 29.226 6.048 -1.812 1.00 77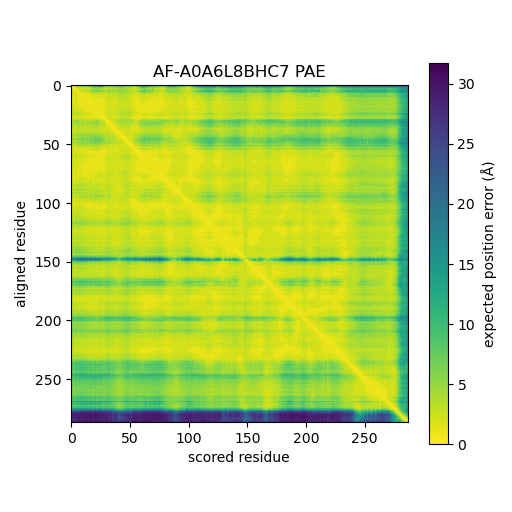.62 277 PRO A C 1
ATOM 2110 O O . PRO A 1 277 ? 28.602 5.106 -1.319 1.00 77.62 277 PRO A O 1
ATOM 2113 N N . HIS A 1 278 ? 30.420 5.887 -2.380 1.00 64.94 278 HIS A N 1
ATOM 2114 C CA . HIS A 1 278 ? 31.156 4.630 -2.327 1.00 64.94 278 HIS A CA 1
ATOM 2115 C C . HIS A 1 278 ? 32.072 4.639 -1.096 1.00 64.94 278 HIS A C 1
ATOM 2117 O O . HIS A 1 278 ? 33.146 5.232 -1.117 1.00 64.94 278 HIS A O 1
ATOM 2123 N N . GLY A 1 279 ? 31.620 4.032 0.003 1.00 53.50 279 GLY A N 1
ATOM 2124 C CA . GLY A 1 279 ? 32.457 3.803 1.185 1.00 53.50 279 GLY A CA 1
ATOM 2125 C C . GLY A 1 279 ? 33.302 2.526 1.054 1.00 53.50 279 GLY A C 1
ATOM 2126 O O . GLY A 1 279 ? 32.963 1.656 0.248 1.00 53.50 279 GLY A O 1
ATOM 2127 N N . PRO A 1 280 ? 34.371 2.355 1.857 1.00 42.94 280 PRO A N 1
ATOM 2128 C CA . PRO A 1 280 ? 35.082 1.084 1.968 1.00 42.94 280 PRO A CA 1
ATOM 2129 C C . PRO A 1 280 ? 34.169 0.057 2.658 1.00 42.94 280 PRO A C 1
ATOM 2131 O O . PRO A 1 280 ? 34.154 -0.091 3.875 1.00 42.94 280 PRO A O 1
ATOM 2134 N N . GLY A 1 281 ? 33.343 -0.617 1.865 1.00 47.47 281 GLY A N 1
ATOM 2135 C CA . GLY A 1 281 ? 32.334 -1.571 2.309 1.00 47.47 281 GLY A CA 1
ATOM 2136 C C . GLY A 1 281 ? 31.542 -2.056 1.101 1.00 47.47 281 GLY A C 1
ATOM 2137 O O . GLY A 1 281 ? 31.252 -1.276 0.198 1.00 47.47 281 GLY A O 1
ATOM 2138 N N . ARG A 1 282 ? 31.274 -3.365 1.035 1.00 41.59 282 ARG A N 1
ATOM 2139 C CA . ARG A 1 282 ? 30.649 -4.042 -0.116 1.00 41.59 282 ARG A CA 1
ATOM 2140 C C . ARG A 1 282 ? 29.456 -3.253 -0.661 1.00 41.59 282 ARG A C 1
ATOM 2142 O O . ARG A 1 282 ? 28.611 -2.800 0.106 1.00 41.59 282 ARG A O 1
ATOM 2149 N N . ALA A 1 283 ? 29.375 -3.148 -1.988 1.00 45.16 283 ALA A N 1
ATOM 2150 C CA . ALA A 1 283 ? 28.208 -2.588 -2.651 1.00 45.16 283 ALA A CA 1
ATOM 2151 C C . ALA A 1 283 ? 26.934 -3.310 -2.152 1.00 45.16 283 ALA A C 1
ATOM 2153 O O . ALA A 1 283 ? 26.920 -4.544 -2.138 1.00 45.16 283 ALA A O 1
ATOM 2154 N N . PRO A 1 284 ? 25.875 -2.585 -1.750 1.00 43.41 284 PRO A N 1
ATOM 2155 C CA . PRO A 1 284 ? 24.699 -3.166 -1.089 1.00 43.41 284 PRO A CA 1
ATOM 2156 C C . PRO A 1 284 ? 23.888 -4.149 -1.952 1.00 43.41 284 PRO A C 1
ATOM 2158 O O . PRO A 1 284 ? 22.990 -4.805 -1.442 1.00 43.41 284 PRO A O 1
ATOM 2161 N N . TRP A 1 285 ? 24.203 -4.283 -3.242 1.00 44.19 285 TRP A N 1
ATOM 2162 C CA . TRP A 1 285 ? 23.560 -5.211 -4.179 1.00 44.19 285 TRP A CA 1
ATOM 2163 C C . TRP A 1 285 ? 24.366 -6.498 -4.440 1.00 44.19 285 TRP A C 1
ATOM 2165 O O . TRP A 1 285 ? 23.974 -7.298 -5.281 1.00 44.19 285 TRP A O 1
ATOM 2175 N N . ALA A 1 286 ? 25.499 -6.701 -3.759 1.00 29.28 286 ALA A N 1
ATOM 2176 C CA . ALA A 1 286 ? 26.392 -7.847 -3.965 1.00 29.28 286 ALA A CA 1
ATOM 2177 C C . ALA A 1 286 ? 26.106 -9.054 -3.037 1.00 29.28 286 ALA A C 1
ATOM 2179 O O . ALA A 1 286 ? 27.049 -9.738 -2.628 1.00 29.28 286 ALA A O 1
ATOM 2180 N N . ALA A 1 287 ? 24.841 -9.311 -2.691 1.00 31.25 287 ALA A N 1
ATOM 2181 C CA . ALA A 1 287 ? 24.409 -10.495 -1.939 1.00 31.25 287 ALA A CA 1
ATOM 2182 C C . ALA A 1 287 ? 23.262 -11.208 -2.659 1.00 31.25 287 ALA A C 1
ATOM 2184 O O . ALA A 1 287 ? 22.301 -10.508 -3.046 1.00 31.25 287 ALA A O 1
#

pLDDT: mean 93.16, std 10.41, range [29.28, 98.94]